Protein AF-A0A8S4GL15-F1 (afdb_monomer_lite)

Sequence (215 aa):
MAGEDDPYAVLGLSEGTDFETVSRVYKQKLYEANRDGNEELKSRIEAAHSTLMMRSLMNRSAGKVTVPKEIAKADRQVLFPWRPRLQPCERSGIAARAALALGCIAYTASIATSGSYAFIATILAFSVANYFKLSNLFPAPAASYGANPEQRKVILRNLVRSAGLSAGSAVSGMALFYTVPDALGILPAAVTRAQWMYIVTCSALLCFVVSAFYR

pLDDT: mean 85.79, std 10.34, range [35.12, 96.38]

Structure (mmCIF, N/CA/C/O backbone):
data_AF-A0A8S4GL15-F1
#
_entry.id   AF-A0A8S4GL15-F1
#
loop_
_atom_site.group_PDB
_atom_site.id
_atom_site.type_symbol
_atom_site.label_atom_id
_atom_site.label_alt_id
_atom_site.label_comp_id
_atom_site.label_asym_id
_atom_site.label_entity_id
_atom_site.label_seq_id
_atom_site.pdbx_PDB_ins_code
_atom_site.Cartn_x
_atom_site.Cartn_y
_atom_site.Cartn_z
_atom_site.occupancy
_atom_site.B_iso_or_equiv
_atom_site.auth_seq_id
_atom_site.auth_comp_id
_atom_site.auth_asym_id
_atom_site.auth_atom_id
_atom_site.pdbx_PDB_model_num
ATOM 1 N N . MET A 1 1 ? -57.661 13.011 40.225 1.00 35.12 1 MET A N 1
ATOM 2 C CA . MET A 1 1 ? -56.214 13.188 40.460 1.00 35.12 1 MET A CA 1
ATOM 3 C C . MET A 1 1 ? -55.688 11.873 41.014 1.00 35.12 1 MET A C 1
ATOM 5 O O . MET A 1 1 ? -55.732 11.674 42.218 1.00 35.12 1 MET A O 1
ATOM 9 N N . ALA A 1 2 ? -55.336 10.930 40.137 1.00 38.22 2 ALA A N 1
ATOM 10 C CA . ALA A 1 2 ? -54.660 9.699 40.537 1.00 38.22 2 ALA A CA 1
ATOM 11 C C . ALA A 1 2 ? -53.165 10.014 40.520 1.00 38.22 2 ALA A C 1
ATOM 13 O O . ALA A 1 2 ? -52.660 10.438 39.482 1.00 38.22 2 ALA A O 1
ATOM 14 N N . GLY A 1 3 ? -52.506 9.922 41.675 1.00 42.84 3 GLY A N 1
ATOM 15 C CA . GLY A 1 3 ? -51.052 10.014 41.743 1.00 42.84 3 GLY A CA 1
ATOM 16 C C . GLY A 1 3 ? -50.477 8.973 40.794 1.00 42.84 3 GLY A C 1
ATOM 17 O O . GLY A 1 3 ? -50.862 7.809 40.846 1.00 42.84 3 GLY A O 1
ATOM 18 N N . GLU A 1 4 ? -49.668 9.431 39.852 1.00 57.25 4 GLU A N 1
ATOM 19 C CA . GLU A 1 4 ? -49.019 8.590 38.858 1.00 57.25 4 GLU A CA 1
ATOM 20 C C . GLU A 1 4 ? -47.979 7.749 39.609 1.00 57.25 4 GLU A C 1
ATOM 22 O O . GLU A 1 4 ? -46.869 8.213 39.862 1.00 57.25 4 GLU A O 1
ATOM 27 N N . ASP A 1 5 ? -48.385 6.565 40.081 1.00 71.25 5 ASP A N 1
ATOM 28 C CA . ASP A 1 5 ? -47.478 5.621 40.732 1.00 71.25 5 ASP A CA 1
ATOM 29 C C . ASP A 1 5 ? -46.277 5.401 39.807 1.00 71.25 5 ASP A C 1
ATOM 31 O O . ASP A 1 5 ? -46.436 5.122 38.613 1.00 71.25 5 ASP A O 1
ATOM 35 N N . ASP A 1 6 ? -45.067 5.551 40.345 1.00 84.12 6 ASP A N 1
ATOM 36 C CA . ASP A 1 6 ? -43.854 5.373 39.559 1.00 84.12 6 ASP A CA 1
ATOM 37 C C . ASP A 1 6 ? -43.842 3.955 38.949 1.00 84.12 6 ASP A C 1
ATOM 39 O O . ASP A 1 6 ? -43.944 2.962 39.682 1.00 84.12 6 ASP A O 1
ATOM 43 N N . PRO A 1 7 ? -43.740 3.809 37.612 1.00 85.88 7 PRO A N 1
ATOM 44 C CA . PRO A 1 7 ? -43.806 2.504 36.961 1.00 85.88 7 PRO A CA 1
ATOM 45 C C . PRO A 1 7 ? -42.712 1.531 37.430 1.00 85.88 7 PRO A C 1
ATOM 47 O O . PRO A 1 7 ? -42.911 0.315 37.355 1.00 85.88 7 PRO A O 1
ATOM 50 N N . TYR A 1 8 ? -41.580 2.029 37.944 1.00 87.88 8 TYR A N 1
ATOM 51 C CA . TYR A 1 8 ? -40.568 1.181 38.579 1.00 87.88 8 TYR A CA 1
ATOM 52 C C . TYR A 1 8 ? -41.029 0.663 39.947 1.00 87.88 8 TYR A C 1
ATOM 54 O O . TYR A 1 8 ? -40.872 -0.528 40.223 1.00 87.88 8 TYR A O 1
ATOM 62 N N . ALA A 1 9 ? -41.688 1.495 40.757 1.00 87.94 9 ALA A N 1
ATOM 63 C CA . ALA A 1 9 ? -42.259 1.100 42.044 1.00 87.94 9 ALA A CA 1
ATOM 64 C C . ALA A 1 9 ? -43.350 0.020 41.906 1.00 87.94 9 ALA A C 1
ATOM 66 O O . ALA A 1 9 ? -43.344 -0.955 42.660 1.00 87.94 9 ALA A O 1
ATOM 67 N N . VAL A 1 10 ? -44.221 0.109 40.891 1.00 87.75 10 VAL A N 1
ATOM 68 C CA . VAL A 1 10 ? -45.245 -0.923 40.602 1.00 87.75 10 VAL A CA 1
ATOM 69 C C . VAL A 1 10 ? -44.597 -2.283 40.307 1.00 87.75 10 VAL A C 1
ATOM 71 O O . VAL A 1 10 ? -45.030 -3.338 40.789 1.00 87.75 10 VAL A O 1
ATOM 74 N N . LEU A 1 11 ? -43.492 -2.280 39.560 1.00 86.00 11 LEU A N 1
ATOM 75 C CA . LEU A 1 11 ? -42.725 -3.487 39.260 1.00 86.00 11 LEU A CA 1
ATOM 76 C C . LEU A 1 11 ? -41.760 -3.890 40.388 1.00 86.00 11 LEU A C 1
ATOM 78 O O . LEU A 1 11 ? -41.272 -5.015 40.374 1.00 86.00 11 LEU A O 1
ATOM 82 N N . GLY A 1 12 ? -41.561 -3.059 41.415 1.00 86.19 12 GLY A N 1
ATOM 83 C CA . GLY A 1 12 ? -40.608 -3.311 42.503 1.00 86.19 12 GLY A CA 1
ATOM 84 C C . GLY A 1 12 ? -39.149 -3.266 42.041 1.00 86.19 12 GLY A C 1
ATOM 85 O O . GLY A 1 12 ? -38.317 -4.017 42.543 1.00 86.19 12 GLY A O 1
ATOM 86 N N . LEU A 1 13 ? -38.857 -2.438 41.039 1.00 88.75 13 LEU A N 1
ATOM 87 C CA . LEU A 1 13 ? -37.538 -2.266 40.439 1.00 88.75 13 LEU A CA 1
ATOM 88 C C . LEU A 1 13 ? -36.949 -0.913 40.844 1.00 88.75 13 LEU A C 1
ATOM 90 O O . LEU A 1 13 ? -37.680 0.023 41.147 1.00 88.75 13 LEU A O 1
ATOM 94 N N . SER A 1 14 ? -35.623 -0.796 40.816 1.00 87.00 14 SER A N 1
ATOM 95 C CA . SER A 1 14 ? -34.953 0.500 40.942 1.00 87.00 14 SER A CA 1
ATOM 96 C C . SER A 1 14 ? -34.993 1.277 39.622 1.00 87.00 14 SER A C 1
ATOM 98 O O . SER A 1 14 ? -35.010 0.686 38.535 1.00 87.00 14 SER A O 1
ATOM 100 N N . GLU A 1 15 ? -34.945 2.604 39.692 1.00 80.81 15 GLU A N 1
ATOM 101 C CA . GLU A 1 15 ? -34.770 3.440 38.504 1.00 80.81 15 GLU A CA 1
ATOM 102 C C . GLU A 1 15 ? -33.440 3.102 37.799 1.00 80.81 15 GLU A C 1
ATOM 104 O O . GLU A 1 15 ? -32.391 3.000 38.433 1.00 80.81 15 GLU A O 1
ATOM 109 N N . GLY A 1 16 ? -33.475 2.897 36.477 1.00 76.50 16 GLY A N 1
ATOM 110 C CA . GLY A 1 16 ? -32.279 2.598 35.673 1.00 76.50 16 GLY A CA 1
ATOM 111 C C . GLY A 1 16 ? -31.899 1.116 35.561 1.00 76.50 16 GLY A C 1
ATOM 112 O O . GLY A 1 16 ? -30.839 0.805 35.019 1.00 76.50 16 GLY A O 1
ATOM 113 N N . THR A 1 17 ? -32.748 0.198 36.035 1.00 82.94 17 THR A N 1
ATOM 114 C CA . THR A 1 17 ? -32.516 -1.248 35.870 1.00 82.94 17 THR A CA 1
ATOM 115 C C . THR A 1 17 ? -32.584 -1.667 34.393 1.00 82.94 17 THR A C 1
ATOM 117 O O . THR A 1 17 ? -33.369 -1.123 33.615 1.00 82.94 17 THR A O 1
ATOM 120 N N . ASP A 1 18 ? -31.762 -2.644 34.001 1.00 83.69 18 ASP A N 1
ATOM 121 C CA . ASP A 1 18 ? -31.625 -3.067 32.607 1.00 83.69 18 ASP A CA 1
ATOM 122 C C . ASP A 1 18 ? -32.907 -3.703 32.040 1.00 83.69 18 ASP A C 1
ATOM 124 O O . ASP A 1 18 ? -33.681 -4.357 32.747 1.00 83.69 18 ASP A O 1
ATOM 128 N N . PHE A 1 19 ? -33.117 -3.557 30.733 1.00 84.44 19 PHE A N 1
ATOM 129 C CA . PHE A 1 19 ? -34.331 -3.980 30.027 1.00 84.44 19 PHE A CA 1
ATOM 130 C C . PHE A 1 19 ? -34.675 -5.463 30.241 1.00 84.44 19 PHE A C 1
ATOM 132 O O . PHE A 1 19 ? -35.847 -5.836 30.371 1.00 84.44 19 PHE A O 1
ATOM 139 N N . GLU A 1 20 ? -33.655 -6.318 30.287 1.00 86.25 20 GLU A N 1
ATOM 140 C CA . GLU A 1 20 ? -33.821 -7.760 30.468 1.00 86.25 20 GLU A CA 1
ATOM 141 C C . GLU A 1 20 ? -34.400 -8.091 31.851 1.00 86.25 20 GLU A C 1
ATOM 143 O O . GLU A 1 20 ? -35.298 -8.927 31.984 1.00 86.25 20 GLU A O 1
ATOM 148 N N . THR A 1 21 ? -33.969 -7.361 32.880 1.00 89.06 21 THR A N 1
ATOM 149 C CA . THR A 1 21 ? -34.482 -7.524 34.245 1.00 89.06 21 THR A CA 1
ATOM 150 C C . THR A 1 21 ? -35.919 -7.021 34.382 1.00 89.06 21 THR A C 1
ATOM 152 O O . THR A 1 21 ? -36.732 -7.703 35.007 1.00 89.06 21 THR A O 1
ATOM 155 N N . VAL A 1 22 ? -36.262 -5.904 33.724 1.00 90.19 22 VAL A N 1
ATOM 156 C CA . VAL A 1 22 ? -37.632 -5.367 33.662 1.00 90.19 22 VAL A CA 1
ATOM 157 C C . VAL A 1 22 ? -38.572 -6.394 33.028 1.00 90.19 22 VAL A C 1
ATOM 159 O O . VAL A 1 22 ? -39.621 -6.708 33.589 1.00 90.19 22 VAL A O 1
ATOM 162 N N . SER A 1 23 ? -38.162 -6.988 31.903 1.00 89.25 23 SER A N 1
ATOM 163 C CA . SER A 1 23 ? -38.945 -8.004 31.187 1.00 89.25 23 SER A CA 1
ATOM 164 C C . SER A 1 23 ? -39.130 -9.289 32.001 1.00 89.25 23 SER A C 1
ATOM 166 O O . SER A 1 23 ? -40.187 -9.920 31.942 1.00 89.25 23 SER A O 1
ATOM 168 N N . ARG A 1 24 ? -38.112 -9.690 32.772 1.00 92.75 24 ARG A N 1
ATOM 169 C CA . ARG A 1 24 ? -38.172 -10.866 33.650 1.00 92.75 24 ARG A CA 1
ATOM 170 C C . ARG A 1 24 ? -39.144 -10.656 34.810 1.00 92.75 24 ARG A C 1
ATOM 172 O O . ARG A 1 24 ? -40.000 -11.507 35.039 1.00 92.75 24 ARG A O 1
ATOM 179 N N . VAL A 1 25 ? -39.032 -9.526 35.509 1.00 92.88 25 VAL A N 1
ATOM 180 C CA . VAL A 1 25 ? -39.884 -9.204 36.666 1.00 92.88 25 VAL A CA 1
ATOM 181 C C . VAL A 1 25 ? -41.332 -8.973 36.242 1.00 92.88 25 VAL A C 1
ATOM 183 O O . VAL A 1 25 ? -42.240 -9.459 36.909 1.00 92.88 25 VAL A O 1
ATOM 186 N N . TYR A 1 26 ? -41.556 -8.337 35.090 1.00 92.25 26 TYR A N 1
ATOM 187 C CA . TYR A 1 26 ? -42.885 -8.229 34.489 1.00 92.25 26 TYR A CA 1
ATOM 188 C C . TYR A 1 26 ? -43.543 -9.603 34.297 1.00 92.25 26 TYR A C 1
ATOM 190 O O . TYR A 1 26 ? -44.647 -9.823 34.788 1.00 92.25 26 TYR A O 1
ATOM 198 N N . LYS A 1 27 ? -42.857 -10.555 33.644 1.00 92.56 27 LYS A N 1
ATOM 199 C CA . LYS A 1 27 ? -43.397 -11.907 33.407 1.00 92.56 27 LYS A CA 1
ATOM 200 C C . LYS A 1 27 ? -43.718 -12.640 34.709 1.00 92.56 27 LYS A C 1
ATOM 202 O O . LYS A 1 27 ? -44.734 -13.323 34.782 1.00 92.56 27 LYS A O 1
ATOM 207 N N . GLN A 1 28 ? -42.867 -12.484 35.722 1.00 92.31 28 GLN A N 1
ATOM 208 C CA . GLN A 1 28 ? -43.077 -13.091 37.032 1.00 92.31 28 GLN A CA 1
ATOM 209 C C . GLN A 1 28 ? -44.311 -12.508 37.736 1.00 92.31 28 GLN A C 1
ATOM 211 O O . GLN A 1 28 ? -45.198 -13.260 38.130 1.00 92.31 28 GLN A O 1
ATOM 216 N N . LYS A 1 29 ? -44.423 -11.176 37.819 1.00 90.06 29 LYS A N 1
ATOM 217 C CA . LYS A 1 29 ? -45.569 -10.519 38.464 1.00 90.06 29 LYS A CA 1
ATOM 218 C C . LYS A 1 29 ? -46.880 -10.735 37.713 1.00 90.06 29 LYS A C 1
ATOM 220 O O . LYS A 1 29 ? -47.923 -10.882 38.337 1.00 90.06 29 LYS A O 1
ATOM 225 N N . LEU A 1 30 ? -46.838 -10.791 36.383 1.00 91.38 30 LEU A N 1
ATOM 226 C CA . LEU A 1 30 ? -48.009 -11.110 35.565 1.00 91.38 30 LEU A CA 1
ATOM 227 C C . LEU A 1 30 ? -48.501 -12.542 35.836 1.00 91.38 30 LEU A C 1
ATOM 229 O O . LEU A 1 30 ? -49.703 -12.790 35.877 1.00 91.38 30 LEU A O 1
ATOM 233 N N . TYR A 1 31 ? -47.583 -13.493 36.028 1.00 90.81 31 TYR A N 1
ATOM 234 C CA . TYR A 1 31 ? -47.929 -14.871 36.376 1.00 90.81 31 TYR A CA 1
ATOM 235 C C . TYR A 1 31 ? -48.571 -14.967 37.768 1.00 90.81 31 TYR A C 1
ATOM 237 O O . TYR A 1 31 ? -49.599 -15.623 37.923 1.00 90.81 31 TYR A O 1
ATOM 245 N N . GLU A 1 32 ? -48.009 -14.271 38.757 1.00 89.12 32 GLU A N 1
ATOM 246 C CA . GLU A 1 32 ? -48.553 -14.191 40.119 1.00 89.12 32 GLU A CA 1
ATOM 247 C C . GLU A 1 32 ? -49.951 -13.542 40.127 1.00 89.12 32 GLU A C 1
ATOM 249 O O . GLU A 1 32 ? -50.894 -14.112 40.670 1.00 89.12 32 GLU A O 1
ATOM 254 N N . ALA A 1 33 ? -50.133 -12.430 39.406 1.00 87.56 33 ALA A N 1
ATOM 255 C CA . ALA A 1 33 ? -51.421 -11.743 39.284 1.00 87.56 33 ALA A CA 1
ATOM 256 C C . ALA A 1 33 ? -52.520 -12.614 38.647 1.00 87.56 33 ALA A C 1
ATOM 258 O O . ALA A 1 33 ? -53.666 -12.598 39.096 1.00 87.56 33 ALA A O 1
ATOM 259 N N . ASN A 1 34 ? -52.169 -13.393 37.615 1.00 86.56 34 ASN A N 1
ATOM 260 C CA . ASN A 1 34 ? -53.098 -14.326 36.970 1.00 86.56 34 ASN A CA 1
ATOM 261 C C . ASN A 1 34 ? -53.448 -15.514 37.876 1.00 86.56 34 ASN A C 1
ATOM 263 O O . ASN A 1 34 ? -54.573 -16.005 37.827 1.00 86.56 34 ASN A O 1
ATOM 267 N N . ARG A 1 35 ? -52.501 -15.980 38.699 1.00 87.25 35 ARG A N 1
ATOM 268 C CA . ARG A 1 35 ? -52.732 -17.068 39.658 1.00 87.25 35 ARG A CA 1
ATOM 269 C C . ARG A 1 35 ? -53.699 -16.651 40.767 1.00 87.25 35 ARG A C 1
ATOM 271 O O . ARG A 1 35 ? -54.532 -17.459 41.168 1.00 87.25 35 ARG A O 1
ATOM 278 N N . ASP A 1 36 ? -53.595 -15.409 41.224 1.00 83.69 36 ASP A N 1
ATOM 279 C CA . ASP A 1 36 ? -54.423 -14.872 42.307 1.00 83.69 36 ASP A CA 1
ATOM 280 C C . ASP A 1 36 ? -55.773 -14.311 41.811 1.00 83.69 36 ASP A C 1
ATOM 282 O O . ASP A 1 36 ? -56.617 -13.923 42.617 1.00 83.69 36 ASP A O 1
ATOM 286 N N . GLY A 1 37 ? -56.002 -14.280 40.489 1.00 83.06 37 GLY A N 1
ATOM 287 C CA . GLY A 1 37 ? -57.264 -13.851 39.872 1.00 83.06 37 GLY A CA 1
ATOM 288 C C . GLY A 1 37 ? -57.563 -12.354 40.009 1.00 83.06 37 GLY A C 1
ATOM 289 O O . GLY A 1 37 ? -58.719 -11.945 39.907 1.00 83.06 37 GLY A O 1
ATOM 290 N N . ASN A 1 38 ? -56.543 -11.530 40.267 1.00 85.81 38 ASN A N 1
ATOM 291 C CA . ASN A 1 38 ? -56.709 -10.105 40.536 1.00 85.81 38 ASN A CA 1
ATOM 292 C C . ASN A 1 38 ? -56.513 -9.262 39.262 1.00 85.81 38 ASN A C 1
ATOM 294 O O . ASN A 1 38 ? -55.399 -8.852 38.922 1.00 85.81 38 ASN A O 1
ATOM 298 N N . GLU A 1 39 ? -57.617 -8.990 38.562 1.00 86.00 39 GLU A N 1
ATOM 299 C CA . GLU A 1 39 ? -57.603 -8.294 37.267 1.00 86.00 39 GLU A CA 1
ATOM 300 C C . GLU A 1 39 ? -57.164 -6.819 37.380 1.00 86.00 39 GLU A C 1
ATOM 302 O O . GLU A 1 39 ? -56.537 -6.278 36.467 1.00 86.00 39 GLU A O 1
ATOM 307 N N . GLU A 1 40 ? -57.412 -6.169 38.523 1.00 86.88 40 GLU A N 1
ATOM 308 C CA . GLU A 1 40 ? -56.973 -4.787 38.765 1.00 86.88 40 GLU A CA 1
ATOM 309 C C . GLU A 1 40 ? -55.454 -4.679 38.931 1.00 86.88 40 GLU A C 1
ATOM 311 O O . GLU A 1 40 ? -54.837 -3.707 38.492 1.00 86.88 40 GLU A O 1
ATOM 316 N N . LEU A 1 41 ? -54.829 -5.676 39.563 1.00 84.69 41 LEU A N 1
ATOM 317 C CA . LEU A 1 41 ? -53.378 -5.705 39.742 1.00 84.69 41 LEU A CA 1
ATOM 318 C C . LEU A 1 41 ? -52.673 -5.967 38.406 1.00 84.69 41 LEU A C 1
ATOM 320 O O . LEU A 1 41 ? -51.656 -5.346 38.095 1.00 84.69 41 LEU A O 1
ATOM 324 N N . LYS A 1 42 ? -53.254 -6.845 37.587 1.00 87.62 42 LYS A N 1
ATOM 325 C CA . LYS A 1 42 ? -52.776 -7.154 36.241 1.00 87.62 42 LYS A CA 1
ATOM 326 C C . LYS A 1 42 ? -52.794 -5.926 35.328 1.00 87.62 42 LYS A C 1
ATOM 328 O O . LYS A 1 42 ? -51.768 -5.631 34.714 1.00 87.62 42 LYS A O 1
ATOM 333 N N . SER A 1 43 ? -53.892 -5.161 35.301 1.00 89.25 43 SER A N 1
ATOM 334 C CA . SER A 1 43 ? -53.974 -3.955 34.460 1.00 89.25 43 SER A CA 1
ATOM 335 C C . SER A 1 43 ? -52.922 -2.907 34.842 1.00 89.25 43 SER A C 1
ATOM 337 O O . SER A 1 43 ? -52.307 -2.293 33.969 1.00 89.25 43 SER A O 1
ATOM 339 N N . ARG A 1 44 ? -52.631 -2.757 36.142 1.00 89.75 44 ARG A N 1
ATOM 340 C CA . ARG A 1 44 ? -51.579 -1.856 36.640 1.00 89.75 44 ARG A CA 1
ATOM 341 C C . ARG A 1 44 ? -50.178 -2.298 36.216 1.00 89.75 44 ARG A C 1
ATOM 343 O O . ARG A 1 44 ? -49.373 -1.457 35.820 1.00 89.75 44 ARG A O 1
ATOM 350 N N . ILE A 1 45 ? -49.886 -3.599 36.267 1.00 90.94 45 ILE A N 1
ATOM 351 C CA . ILE A 1 45 ? -48.596 -4.164 35.838 1.00 90.94 45 ILE A CA 1
ATOM 352 C C . ILE A 1 45 ? -48.391 -3.970 34.327 1.00 90.94 45 ILE A C 1
ATOM 354 O O . ILE A 1 45 ? -47.312 -3.554 33.898 1.00 90.94 45 ILE A O 1
ATOM 358 N N . GLU A 1 46 ? -49.422 -4.231 33.522 1.00 91.75 46 GLU A N 1
ATOM 359 C CA . GLU A 1 46 ? -49.391 -4.044 32.066 1.00 91.75 46 GLU A CA 1
ATOM 360 C C . GLU A 1 46 ? -49.230 -2.568 31.679 1.00 91.75 46 GLU A C 1
ATOM 362 O O . GLU A 1 46 ? -48.425 -2.241 30.798 1.00 91.75 46 GLU A O 1
ATOM 367 N N . ALA A 1 47 ? -49.934 -1.667 32.373 1.00 92.12 47 ALA A N 1
ATOM 368 C CA . ALA A 1 47 ? -49.798 -0.227 32.191 1.00 92.12 47 ALA A CA 1
ATOM 369 C C . ALA A 1 47 ? -48.373 0.239 32.525 1.00 92.12 47 ALA A C 1
ATOM 371 O O . ALA A 1 47 ? -47.730 0.864 31.685 1.00 92.12 47 ALA A O 1
ATOM 372 N N . ALA A 1 48 ? -47.832 -0.135 33.691 1.00 90.25 48 ALA A N 1
ATOM 373 C CA . ALA A 1 48 ? -46.477 0.235 34.107 1.00 90.25 48 ALA A CA 1
ATOM 374 C C . ALA A 1 48 ? -45.405 -0.254 33.117 1.00 90.25 48 ALA A C 1
ATOM 376 O O . ALA A 1 48 ? -44.523 0.511 32.714 1.00 90.25 48 ALA A O 1
ATOM 377 N N . HIS A 1 49 ? -45.509 -1.507 32.667 1.00 91.50 49 HIS A N 1
ATOM 378 C CA . HIS A 1 49 ? -44.610 -2.071 31.664 1.00 91.50 49 HIS A CA 1
ATOM 379 C C . HIS A 1 49 ? -44.695 -1.317 30.327 1.00 91.50 49 HIS A C 1
ATOM 381 O O . HIS A 1 49 ? -43.666 -0.960 29.750 1.00 91.50 49 HIS A O 1
ATOM 387 N N . SER A 1 50 ? -45.907 -1.009 29.857 1.00 92.31 50 SER A N 1
ATOM 388 C CA . SER A 1 50 ? -46.124 -0.257 28.614 1.00 92.31 50 SER A CA 1
ATOM 389 C C . SER A 1 50 ? -45.502 1.141 28.675 1.00 92.31 50 SER A C 1
ATOM 391 O O . SER A 1 50 ? -44.840 1.567 27.726 1.00 92.31 50 SER A O 1
ATOM 393 N N . THR A 1 51 ? -45.617 1.832 29.812 1.00 91.94 51 THR A N 1
ATOM 394 C CA . THR A 1 51 ? -45.013 3.156 30.022 1.00 91.94 51 THR A CA 1
ATOM 395 C C . THR A 1 51 ? -43.483 3.098 29.986 1.00 91.94 51 THR A C 1
ATOM 397 O O . THR A 1 51 ? -42.850 3.944 29.350 1.00 91.94 51 THR A O 1
ATOM 400 N N . LEU A 1 52 ? -42.864 2.082 30.603 1.00 90.12 52 LEU A N 1
ATOM 401 C CA . LEU A 1 52 ? -41.408 1.881 30.545 1.00 90.12 52 LEU A CA 1
ATOM 402 C C . LEU A 1 52 ? -40.922 1.570 29.126 1.00 90.12 52 LEU A C 1
ATOM 404 O O . LEU A 1 52 ? -39.908 2.120 28.686 1.00 90.12 52 LEU A O 1
ATOM 408 N N . MET A 1 53 ? -41.664 0.743 28.388 1.00 89.62 53 MET A N 1
ATOM 409 C CA . MET A 1 53 ? -41.360 0.422 26.992 1.00 89.62 53 MET A CA 1
ATOM 410 C C . MET A 1 53 ? -41.422 1.667 26.108 1.00 89.62 53 MET A C 1
ATOM 412 O O . MET A 1 53 ? -40.486 1.940 25.355 1.00 89.62 53 MET A O 1
ATOM 416 N N . MET A 1 54 ? -42.472 2.476 26.256 1.00 90.12 54 MET A N 1
ATOM 417 C CA . MET A 1 54 ? -42.622 3.730 25.518 1.00 90.12 54 MET A CA 1
ATOM 418 C C . MET A 1 54 ? -41.523 4.739 25.861 1.00 90.12 54 MET A C 1
ATOM 420 O O . MET A 1 54 ? -40.941 5.331 24.953 1.00 90.12 54 MET A O 1
ATOM 424 N N . ARG A 1 55 ? -41.156 4.885 27.143 1.00 88.12 55 ARG A N 1
ATOM 425 C CA . ARG A 1 55 ? -40.021 5.728 27.562 1.00 88.12 55 ARG A CA 1
ATOM 426 C C . ARG A 1 55 ? -38.704 5.250 26.944 1.00 88.12 55 ARG A C 1
ATOM 428 O O . ARG A 1 55 ? -37.924 6.068 26.459 1.00 88.12 55 ARG A O 1
ATOM 435 N N . SER A 1 56 ? -38.461 3.939 26.906 1.00 85.50 56 SER A N 1
ATOM 436 C CA . SER A 1 56 ? -37.274 3.359 26.263 1.00 85.50 56 SER A CA 1
ATOM 437 C C . SER A 1 56 ? -37.234 3.653 24.760 1.00 85.50 56 SER A C 1
ATOM 439 O O . SER A 1 56 ? -36.208 4.098 24.244 1.00 85.50 56 SER A O 1
ATOM 441 N N . LEU A 1 57 ? -38.359 3.481 24.060 1.00 85.81 57 LEU A N 1
ATOM 442 C CA . LEU A 1 57 ? -38.481 3.782 22.632 1.00 85.81 57 LEU A CA 1
ATOM 443 C C . LEU A 1 57 ? -38.266 5.270 22.335 1.00 85.81 57 LEU A C 1
ATOM 445 O O . LEU A 1 57 ? -37.485 5.593 21.442 1.00 85.81 57 LEU A O 1
ATOM 449 N N . MET A 1 58 ? -38.874 6.166 23.117 1.00 87.31 58 MET A N 1
ATOM 450 C CA . MET A 1 58 ? -38.677 7.615 22.985 1.00 87.31 58 MET A CA 1
ATOM 451 C C . MET A 1 58 ? -37.222 8.025 23.246 1.00 87.31 58 MET A C 1
ATOM 453 O O . MET A 1 58 ? -36.672 8.872 22.545 1.00 87.31 58 MET A O 1
ATOM 457 N N . ASN A 1 59 ? -36.559 7.398 24.221 1.00 85.56 59 ASN A N 1
ATOM 458 C CA . ASN A 1 59 ? -35.142 7.641 24.488 1.00 85.56 59 ASN A CA 1
ATOM 459 C C . ASN A 1 59 ? -34.242 7.134 23.348 1.00 85.56 59 ASN A C 1
ATOM 461 O O . ASN A 1 59 ? -33.252 7.793 23.019 1.00 85.56 59 ASN A O 1
ATOM 465 N N . ARG A 1 60 ? -34.593 6.007 22.710 1.00 80.44 60 ARG A N 1
ATOM 466 C CA . ARG A 1 60 ? -33.905 5.495 21.510 1.00 80.44 60 ARG A CA 1
ATOM 467 C C . ARG A 1 60 ? -34.098 6.426 20.314 1.00 80.44 60 ARG A C 1
ATOM 469 O O . ARG A 1 60 ? -33.113 6.772 19.670 1.00 80.44 60 ARG A O 1
ATOM 476 N N . SER A 1 61 ? -35.325 6.878 20.047 1.00 84.06 61 SER A N 1
ATOM 477 C CA . SER A 1 61 ? -35.611 7.791 18.931 1.00 84.06 61 SER A CA 1
ATOM 478 C C . SER A 1 61 ? -34.987 9.174 19.127 1.00 84.06 61 SER A C 1
ATOM 480 O O . SER A 1 61 ? -34.565 9.796 18.159 1.00 84.06 61 SER A O 1
ATOM 482 N N . ALA A 1 62 ? -34.874 9.644 20.372 1.00 85.50 62 ALA A N 1
ATOM 483 C CA . ALA A 1 62 ? -34.210 10.902 20.714 1.00 85.50 62 ALA A CA 1
ATOM 484 C C . ALA A 1 62 ? -32.669 10.810 20.737 1.00 85.50 62 ALA A C 1
ATOM 486 O O . ALA A 1 62 ? -32.011 11.792 21.075 1.00 85.50 62 ALA A O 1
ATOM 487 N N . GLY A 1 63 ? -32.078 9.645 20.437 1.00 77.00 63 GLY A N 1
ATOM 488 C CA . GLY A 1 63 ? -30.623 9.454 20.431 1.00 77.00 63 GLY A CA 1
ATOM 489 C C . GLY A 1 63 ? -29.965 9.513 21.816 1.00 77.00 63 GLY A C 1
ATOM 490 O O . GLY A 1 63 ? -28.752 9.679 21.906 1.00 77.00 63 GLY A O 1
ATOM 491 N N . LYS A 1 64 ? -30.739 9.373 22.901 1.00 78.38 64 LYS A N 1
ATOM 492 C CA . LYS A 1 64 ? -30.249 9.438 24.293 1.00 78.38 64 LYS A CA 1
ATOM 493 C C . LYS A 1 64 ? -29.635 8.125 24.790 1.00 78.38 64 LYS A C 1
ATOM 495 O O . LYS A 1 64 ? -29.160 8.062 25.919 1.00 78.38 64 LYS A O 1
ATOM 500 N N . VAL A 1 65 ? -29.661 7.071 23.976 1.00 78.31 65 VAL A N 1
ATOM 501 C CA . VAL A 1 65 ? -29.086 5.767 24.324 1.00 78.31 65 VAL A CA 1
ATOM 502 C C . VAL A 1 65 ? -27.628 5.715 23.888 1.00 78.31 65 VAL A C 1
ATOM 504 O O . VAL A 1 65 ? -27.313 5.781 22.700 1.00 78.31 65 VAL A O 1
ATOM 507 N N . THR A 1 66 ? -26.732 5.564 24.858 1.00 75.75 66 THR A N 1
ATOM 508 C CA . THR A 1 66 ? -25.294 5.412 24.630 1.00 75.75 66 THR A CA 1
ATOM 509 C C . THR A 1 66 ? -25.011 4.026 24.050 1.00 75.75 66 THR A C 1
ATOM 511 O O . THR A 1 66 ? -24.822 3.055 24.776 1.00 75.75 66 THR A O 1
ATOM 514 N N . VAL A 1 67 ? -25.015 3.909 22.721 1.00 74.69 67 VAL A N 1
ATOM 515 C CA . VAL A 1 67 ? -24.688 2.649 22.041 1.00 74.69 67 VAL A CA 1
ATOM 516 C C . VAL A 1 67 ? -23.168 2.425 22.095 1.00 74.69 67 VAL A C 1
ATOM 518 O O . VAL A 1 67 ? -22.407 3.341 21.760 1.00 74.69 67 VAL A O 1
ATOM 521 N N . PRO A 1 68 ? -22.691 1.223 22.474 1.00 78.00 68 PRO A N 1
ATOM 522 C CA . PRO A 1 68 ? -21.279 0.872 22.377 1.00 78.00 68 PRO A CA 1
ATOM 523 C C . PRO A 1 68 ? -20.752 1.152 20.969 1.00 78.00 68 PRO A C 1
ATOM 525 O O . PRO A 1 68 ? -21.393 0.811 19.972 1.00 78.00 68 PRO A O 1
ATOM 528 N N . LYS A 1 69 ? -19.565 1.758 20.865 1.00 76.12 69 LYS A N 1
ATOM 529 C CA . LYS A 1 69 ? -18.985 2.179 19.574 1.00 76.12 69 LYS A CA 1
ATOM 530 C C . LYS A 1 69 ? -18.856 1.027 18.569 1.00 76.12 69 LYS A C 1
ATOM 532 O O . LYS A 1 69 ? -18.915 1.275 17.369 1.00 76.12 69 LYS A O 1
ATOM 537 N N . GLU A 1 70 ? -18.683 -0.197 19.059 1.00 75.06 70 GLU A N 1
ATOM 538 C CA . GLU A 1 70 ? -18.569 -1.427 18.267 1.00 75.06 70 GLU A CA 1
ATOM 539 C C . GLU A 1 70 ? -19.884 -1.818 17.586 1.00 75.06 70 GLU A C 1
ATOM 541 O O . GLU A 1 70 ? -19.864 -2.260 16.440 1.00 75.06 70 GLU A O 1
ATOM 546 N N . ILE A 1 71 ? -21.013 -1.589 18.264 1.00 74.56 71 ILE A N 1
ATOM 547 C CA . ILE A 1 71 ? -22.365 -1.842 17.750 1.00 74.56 71 ILE A CA 1
ATOM 548 C C . ILE A 1 71 ? -22.786 -0.686 16.838 1.00 74.56 71 ILE A C 1
ATOM 550 O O . ILE A 1 71 ? -23.240 -0.902 15.720 1.00 74.56 71 ILE A O 1
ATOM 554 N N . ALA A 1 72 ? -22.538 0.556 17.265 1.00 78.88 72 ALA A N 1
ATOM 555 C CA . ALA A 1 72 ? -22.847 1.753 16.480 1.00 78.88 72 ALA A CA 1
ATOM 556 C C . ALA A 1 72 ? -22.079 1.820 15.145 1.00 78.88 72 ALA A C 1
ATOM 558 O O . ALA A 1 72 ? -22.482 2.528 14.225 1.00 78.88 72 ALA A O 1
ATOM 559 N N . LYS A 1 73 ? -20.941 1.123 15.049 1.00 78.62 73 LYS A N 1
ATOM 560 C CA . LYS A 1 73 ? -20.106 1.039 13.845 1.00 78.62 73 LYS A CA 1
ATOM 561 C C . LYS A 1 73 ? -19.907 -0.404 13.384 1.00 78.62 73 LYS A C 1
ATOM 563 O O . LYS A 1 73 ? -18.866 -0.695 12.795 1.00 78.62 73 LYS A O 1
ATOM 568 N N . ALA A 1 74 ? -20.879 -1.284 13.627 1.00 76.25 74 ALA A N 1
ATOM 569 C CA . ALA A 1 74 ? -20.814 -2.683 13.202 1.00 76.25 74 ALA A CA 1
ATOM 570 C C . ALA A 1 74 ? -20.545 -2.809 11.689 1.00 76.25 74 ALA A C 1
ATOM 572 O O . ALA A 1 74 ? -19.659 -3.554 11.277 1.00 76.25 74 ALA A O 1
ATOM 573 N N . ASP A 1 75 ? -21.168 -1.952 10.876 1.00 78.19 75 ASP A N 1
ATOM 574 C CA . ASP A 1 75 ? -20.960 -1.902 9.418 1.00 78.19 75 ASP A CA 1
ATOM 575 C C . ASP A 1 75 ? -19.533 -1.506 9.001 1.00 78.19 75 ASP A C 1
ATOM 577 O O . ASP A 1 75 ? -19.125 -1.691 7.855 1.00 78.19 75 ASP A O 1
ATOM 581 N N . ARG A 1 76 ? -18.754 -0.920 9.918 1.00 72.44 76 ARG A N 1
ATOM 582 C CA . ARG A 1 76 ? -17.369 -0.485 9.680 1.00 72.44 76 ARG A CA 1
ATOM 583 C C . ARG A 1 76 ? -16.345 -1.402 10.341 1.00 72.44 76 ARG A C 1
ATOM 585 O O . ARG A 1 76 ? -15.177 -1.015 10.449 1.00 72.44 76 ARG A O 1
ATOM 592 N N . GLN A 1 77 ? -16.749 -2.585 10.798 1.00 71.62 77 GLN A N 1
ATOM 593 C CA . GLN A 1 77 ? -15.812 -3.545 11.362 1.00 71.62 77 GLN A CA 1
ATOM 594 C C . GLN A 1 77 ? -14.814 -4.019 10.301 1.00 71.62 77 GLN A C 1
ATOM 596 O O . GLN A 1 77 ? -15.138 -4.289 9.143 1.00 71.62 77 GLN A O 1
ATOM 601 N N . VAL A 1 78 ? -13.545 -4.074 10.698 1.00 72.00 78 VAL A N 1
ATOM 602 C CA . VAL A 1 78 ? -12.457 -4.496 9.819 1.00 72.00 78 VAL A CA 1
ATOM 603 C C . VAL A 1 78 ? -12.443 -6.023 9.793 1.00 72.00 78 VAL A C 1
ATOM 605 O O . VAL A 1 78 ? -11.886 -6.641 10.691 1.00 72.00 78 VAL A O 1
ATOM 608 N N . LEU A 1 79 ? -13.038 -6.620 8.756 1.00 75.56 79 LEU A N 1
ATOM 609 C CA . LEU A 1 79 ? -13.098 -8.082 8.584 1.00 75.56 79 LEU A CA 1
ATOM 610 C C . LEU A 1 79 ? -11.708 -8.735 8.478 1.00 75.56 79 LEU A C 1
ATOM 612 O O . LEU A 1 79 ? -11.512 -9.849 8.949 1.00 75.56 79 LEU A O 1
ATOM 616 N N . PHE A 1 80 ? -10.735 -8.035 7.881 1.00 81.12 80 PHE A N 1
ATOM 617 C CA . PHE A 1 80 ? -9.372 -8.540 7.700 1.00 81.12 80 PHE A CA 1
ATOM 618 C C . PHE A 1 80 ? -8.335 -7.521 8.180 1.00 81.12 80 PHE A C 1
ATOM 620 O O . PHE A 1 80 ? -8.252 -6.424 7.610 1.00 81.12 80 PHE A O 1
ATOM 627 N N . PRO A 1 81 ? -7.499 -7.861 9.178 1.00 78.56 81 PRO A N 1
ATOM 628 C CA . PRO A 1 81 ? -6.539 -6.915 9.739 1.00 78.56 81 PRO A CA 1
ATOM 629 C C . PRO A 1 81 ? -5.431 -6.516 8.748 1.00 78.56 81 PRO A C 1
ATOM 631 O O . PRO A 1 81 ? -4.892 -5.414 8.862 1.00 78.56 81 PRO A O 1
ATOM 634 N N . TRP A 1 82 ? -5.135 -7.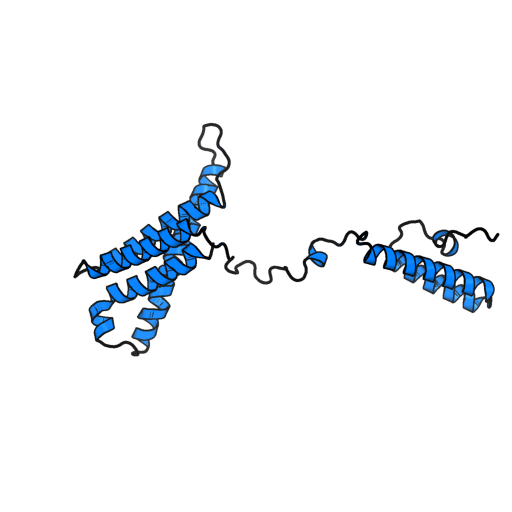358 7.748 1.00 76.81 82 TRP A N 1
ATOM 635 C CA . TRP A 1 82 ? -4.092 -7.148 6.729 1.00 76.81 82 TRP A CA 1
ATOM 636 C C . TRP A 1 82 ? -4.581 -6.510 5.416 1.00 76.81 82 TRP A C 1
ATOM 638 O O . TRP A 1 82 ? -3.822 -6.428 4.452 1.00 76.81 82 TRP A O 1
ATOM 648 N N . ARG A 1 83 ? -5.838 -6.060 5.329 1.00 80.94 83 ARG A N 1
ATOM 649 C CA . ARG A 1 83 ? -6.354 -5.425 4.105 1.00 80.94 83 ARG A CA 1
ATOM 650 C C . ARG A 1 83 ? -5.568 -4.137 3.769 1.00 80.94 83 ARG A C 1
ATOM 652 O O . ARG A 1 83 ? -5.364 -3.319 4.673 1.00 80.94 83 ARG A O 1
ATOM 659 N N . PRO A 1 84 ? -5.235 -3.881 2.485 1.00 81.81 84 PRO A N 1
ATOM 660 C CA . PRO A 1 84 ? -4.688 -2.598 2.050 1.00 81.81 84 PRO A CA 1
ATOM 661 C C . PRO A 1 84 ? -5.607 -1.441 2.452 1.00 81.81 84 PRO A C 1
ATOM 663 O O . PRO A 1 84 ? -6.811 -1.458 2.175 1.00 81.81 84 PRO A O 1
ATOM 666 N N . ARG A 1 85 ? -5.051 -0.424 3.114 1.00 85.38 85 ARG A N 1
ATOM 667 C CA . ARG A 1 85 ? -5.824 0.741 3.560 1.00 85.38 85 ARG A CA 1
ATOM 668 C C . ARG A 1 85 ? -5.680 1.864 2.542 1.00 85.38 85 ARG A C 1
ATOM 670 O O . ARG A 1 85 ? -4.566 2.298 2.262 1.00 85.38 85 ARG A O 1
ATOM 677 N N . LEU A 1 86 ? -6.811 2.341 2.025 1.00 86.75 86 LEU A N 1
ATOM 678 C CA . LEU A 1 86 ? -6.844 3.500 1.139 1.00 86.75 86 LEU A CA 1
ATOM 679 C C . LEU A 1 86 ? -6.402 4.744 1.916 1.00 86.75 86 LEU A C 1
ATOM 681 O O . LEU A 1 86 ? -7.001 5.104 2.927 1.00 86.75 86 LEU A O 1
ATOM 685 N N . GLN A 1 87 ? -5.336 5.370 1.437 1.00 88.00 87 GLN A N 1
ATOM 686 C CA . GLN A 1 87 ? -4.791 6.625 1.932 1.00 88.00 87 GLN A CA 1
ATOM 687 C C . GLN A 1 87 ? -4.279 7.417 0.715 1.00 88.00 87 GLN A C 1
ATOM 689 O O . GLN A 1 87 ? -3.068 7.408 0.442 1.00 88.00 87 GLN A O 1
ATOM 694 N N . PRO A 1 88 ? -5.188 8.046 -0.056 1.00 88.12 88 PRO A N 1
ATOM 695 C CA . PRO A 1 88 ? -4.801 8.826 -1.221 1.00 88.12 88 PRO A CA 1
ATOM 696 C C . PRO A 1 88 ? -3.897 9.987 -0.804 1.00 88.12 88 PRO A C 1
ATOM 698 O O . PRO A 1 88 ? -4.144 10.663 0.196 1.00 88.12 88 PRO A O 1
ATOM 701 N N . CYS A 1 89 ? -2.824 10.195 -1.560 1.00 87.44 89 CYS A N 1
ATOM 702 C CA . CYS A 1 89 ? -2.002 11.389 -1.441 1.00 87.44 89 CYS A CA 1
ATOM 703 C C . CYS A 1 89 ? -2.779 12.639 -1.876 1.00 87.44 89 CYS A C 1
ATOM 705 O O . CYS A 1 89 ? -3.740 12.568 -2.641 1.00 87.44 89 CYS A O 1
ATOM 707 N N . GLU A 1 90 ? -2.311 13.803 -1.429 1.00 92.31 90 GLU A N 1
ATOM 708 C CA . GLU A 1 90 ? -2.721 15.085 -1.999 1.00 92.31 90 GLU A CA 1
ATOM 709 C C . GLU A 1 90 ? -2.438 15.124 -3.513 1.00 9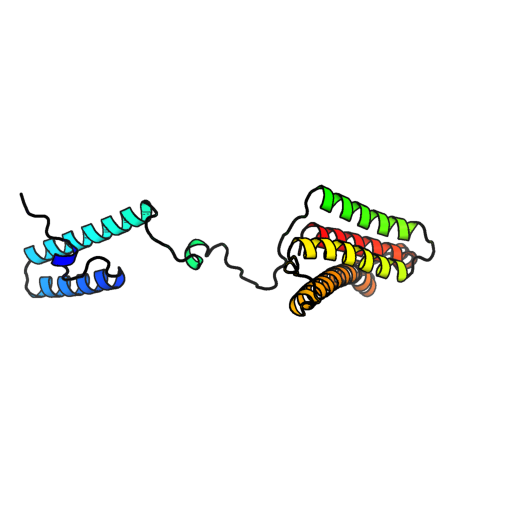2.31 90 GLU A C 1
ATOM 711 O O . GLU A 1 90 ? -1.540 14.429 -3.997 1.00 92.31 90 GLU A O 1
ATOM 716 N N . ARG A 1 91 ? -3.171 15.950 -4.273 1.00 92.81 91 ARG A N 1
ATOM 717 C CA . ARG A 1 91 ? -3.028 16.072 -5.738 1.00 92.81 91 ARG A CA 1
ATOM 718 C C . ARG A 1 91 ? -1.579 16.323 -6.175 1.00 92.81 91 ARG A C 1
ATOM 720 O O . ARG A 1 91 ? -1.109 15.681 -7.110 1.00 92.81 91 ARG A O 1
ATOM 727 N N . SER A 1 92 ? -0.861 17.188 -5.458 1.00 92.12 92 SER A N 1
ATOM 728 C CA . SER A 1 92 ? 0.573 17.455 -5.653 1.00 92.12 92 SER A CA 1
ATOM 729 C C . SER A 1 92 ? 1.429 16.196 -5.446 1.00 92.12 92 SER A C 1
ATOM 731 O O . SER A 1 92 ? 2.295 15.875 -6.259 1.00 92.12 92 SER A O 1
ATOM 733 N N . GLY A 1 93 ? 1.138 15.419 -4.400 1.00 91.06 93 GLY A N 1
ATOM 734 C CA . GLY A 1 93 ? 1.807 14.155 -4.100 1.00 91.06 93 GLY A CA 1
ATOM 735 C C . GLY A 1 93 ? 1.506 13.034 -5.101 1.00 91.06 93 GLY A C 1
ATOM 736 O O . GLY A 1 93 ? 2.371 12.184 -5.326 1.00 91.06 93 GLY A O 1
ATOM 737 N N . ILE A 1 94 ? 0.316 13.020 -5.708 1.00 94.12 94 ILE A N 1
ATOM 738 C CA . ILE A 1 94 ? -0.024 12.102 -6.807 1.00 94.12 94 ILE A CA 1
ATOM 739 C C . ILE A 1 94 ? 0.771 12.489 -8.056 1.00 94.12 94 ILE A C 1
ATOM 741 O O . ILE A 1 94 ? 1.435 11.633 -8.638 1.00 94.12 94 ILE A O 1
ATOM 745 N N . ALA A 1 95 ? 0.773 13.774 -8.422 1.00 95.44 95 ALA A N 1
ATOM 746 C CA . ALA A 1 95 ? 1.518 14.275 -9.574 1.00 95.44 95 ALA A CA 1
ATOM 747 C C . ALA A 1 95 ? 3.022 13.976 -9.463 1.00 95.44 95 ALA A C 1
ATOM 749 O O . ALA A 1 95 ? 3.617 13.477 -10.414 1.00 95.44 95 ALA A O 1
ATOM 750 N N . ALA A 1 96 ? 3.623 14.172 -8.284 1.00 94.12 96 ALA A N 1
ATOM 751 C CA . ALA A 1 96 ? 5.032 13.857 -8.048 1.00 94.12 96 ALA A CA 1
ATOM 752 C C . ALA A 1 96 ? 5.362 12.367 -8.271 1.00 94.12 96 ALA A C 1
ATOM 754 O O . ALA A 1 96 ? 6.407 12.034 -8.822 1.00 94.12 96 ALA A O 1
ATOM 755 N N . ARG A 1 97 ? 4.464 11.452 -7.885 1.00 95.06 97 ARG A N 1
ATOM 756 C CA . ARG A 1 97 ? 4.649 10.002 -8.088 1.00 95.06 97 ARG A CA 1
ATOM 757 C C . ARG A 1 97 ? 4.415 9.582 -9.532 1.00 95.06 97 ARG A C 1
ATOM 759 O O . ARG A 1 97 ? 5.090 8.676 -10.007 1.00 95.06 97 ARG A O 1
ATOM 766 N N . ALA A 1 98 ? 3.479 10.234 -10.219 1.00 95.88 98 ALA A N 1
ATOM 767 C CA . ALA A 1 98 ? 3.276 10.032 -11.647 1.00 95.88 98 ALA A CA 1
ATOM 768 C C . ALA A 1 98 ? 4.524 10.476 -12.422 1.00 95.88 98 ALA A C 1
ATOM 770 O O . ALA A 1 98 ? 5.038 9.721 -13.241 1.00 95.88 98 ALA A O 1
ATOM 771 N N . ALA A 1 99 ? 5.071 11.650 -12.089 1.00 96.38 99 ALA A N 1
ATOM 772 C CA . ALA A 1 99 ? 6.327 12.138 -12.646 1.00 96.38 99 ALA A CA 1
ATOM 773 C C . ALA A 1 99 ? 7.492 11.182 -12.348 1.00 96.38 99 ALA A C 1
ATOM 775 O O . ALA A 1 99 ? 8.290 10.904 -13.237 1.00 96.38 99 ALA A O 1
ATOM 776 N N . LEU A 1 100 ? 7.557 10.620 -11.135 1.00 95.31 100 LEU A N 1
ATOM 777 C CA . LEU A 1 100 ? 8.563 9.619 -10.782 1.00 95.31 100 LEU A CA 1
ATOM 778 C C . LEU A 1 100 ? 8.443 8.350 -11.639 1.00 95.31 100 LEU A C 1
ATOM 780 O O . LEU A 1 100 ? 9.446 7.880 -12.169 1.00 95.31 100 LEU A O 1
ATOM 784 N N . ALA A 1 101 ? 7.228 7.821 -11.815 1.00 95.06 101 ALA A N 1
ATOM 785 C CA . ALA A 1 101 ? 6.982 6.647 -12.651 1.00 95.06 101 ALA A CA 1
ATOM 786 C C . ALA A 1 101 ? 7.378 6.897 -14.111 1.00 95.06 101 ALA A C 1
ATOM 788 O O . ALA A 1 101 ? 8.102 6.097 -14.700 1.00 95.06 101 ALA A O 1
ATOM 789 N N . LEU A 1 102 ? 6.955 8.033 -14.672 1.00 95.19 102 LEU A N 1
ATOM 790 C CA . LEU A 1 102 ? 7.321 8.441 -16.028 1.00 95.19 102 LEU A CA 1
ATOM 791 C C . LEU A 1 102 ? 8.833 8.635 -16.169 1.00 95.19 102 LEU A C 1
ATOM 793 O O . LEU A 1 102 ? 9.404 8.207 -17.166 1.00 95.19 102 LEU A O 1
ATOM 797 N N . GLY A 1 103 ? 9.492 9.212 -15.162 1.00 93.38 103 GLY A N 1
ATOM 798 C CA . GLY A 1 103 ? 10.945 9.358 -15.121 1.00 93.38 103 GLY A CA 1
ATOM 799 C C . GLY A 1 103 ? 11.669 8.012 -15.140 1.00 93.38 103 GLY A C 1
ATOM 800 O O . GLY A 1 103 ? 12.618 7.843 -15.900 1.00 93.38 103 GLY A O 1
ATOM 801 N N . CYS A 1 104 ? 11.192 7.026 -14.375 1.00 91.50 104 CYS A N 1
ATOM 802 C CA . CYS A 1 104 ? 11.733 5.666 -14.406 1.00 91.50 104 CYS A CA 1
ATOM 803 C C . CYS A 1 104 ? 11.561 4.997 -15.780 1.00 91.50 104 CYS A C 1
ATOM 805 O O . CYS A 1 104 ? 12.493 4.364 -16.271 1.00 91.50 104 CYS A O 1
ATOM 807 N N . ILE A 1 105 ? 10.397 5.165 -16.415 1.00 91.69 105 ILE A N 1
ATOM 808 C CA . ILE A 1 105 ? 10.118 4.622 -17.753 1.00 91.69 105 ILE A CA 1
ATOM 809 C C . ILE A 1 105 ? 11.013 5.295 -18.803 1.00 91.69 105 ILE A C 1
ATOM 811 O O . ILE A 1 105 ? 11.656 4.620 -19.608 1.00 91.69 105 ILE A O 1
ATOM 815 N N . ALA A 1 106 ? 11.120 6.623 -18.766 1.00 91.19 106 ALA A N 1
ATOM 816 C CA . ALA A 1 106 ? 11.971 7.385 -19.672 1.00 91.19 106 ALA A CA 1
ATOM 817 C C . ALA A 1 106 ? 13.457 7.029 -19.500 1.00 91.19 106 ALA A C 1
ATOM 819 O O . ALA A 1 106 ? 14.168 6.885 -20.491 1.00 91.19 106 ALA A O 1
ATOM 820 N N . TYR A 1 107 ? 13.910 6.815 -18.259 1.00 87.94 107 TYR A N 1
ATOM 821 C CA . TYR A 1 107 ? 15.266 6.349 -17.961 1.00 87.94 107 TYR A CA 1
ATOM 822 C C . TYR A 1 107 ? 15.556 4.979 -18.582 1.00 87.94 107 TYR A C 1
ATOM 824 O O . TYR A 1 107 ? 16.657 4.742 -19.075 1.00 87.94 107 TYR A O 1
ATOM 832 N N . THR A 1 108 ? 14.568 4.078 -18.604 1.00 86.00 108 THR A N 1
ATOM 833 C CA . THR A 1 108 ? 14.742 2.804 -19.308 1.00 86.00 108 THR A CA 1
ATOM 834 C C . THR A 1 108 ? 14.741 2.935 -20.818 1.00 86.00 108 THR A C 1
ATOM 836 O O . THR A 1 108 ? 15.455 2.204 -21.484 1.00 86.00 108 THR A O 1
ATOM 839 N N . ALA A 1 109 ? 13.972 3.868 -21.374 1.00 83.56 109 ALA A N 1
ATOM 840 C CA . ALA A 1 109 ? 13.943 4.081 -22.815 1.00 83.56 109 ALA A CA 1
ATOM 841 C C . ALA A 1 109 ? 15.244 4.7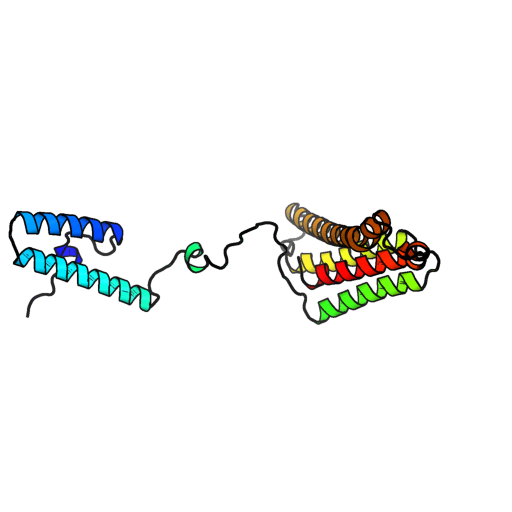16 -23.341 1.00 83.56 109 ALA A C 1
ATOM 843 O O . ALA A 1 109 ? 15.621 4.479 -24.486 1.00 83.56 109 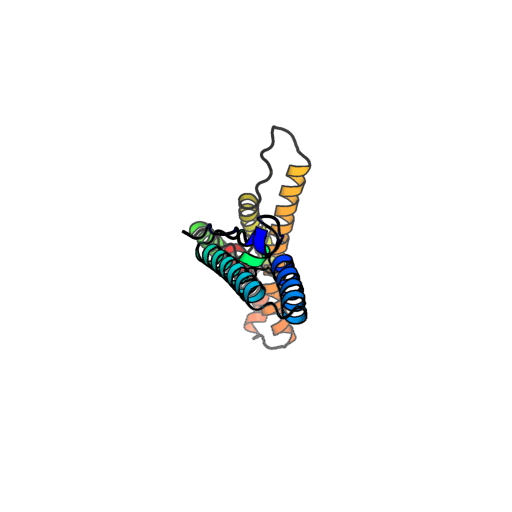ALA A O 1
ATOM 844 N N . SER A 1 110 ? 15.931 5.518 -22.520 1.00 80.69 110 SER A N 1
ATOM 845 C CA . SER A 1 110 ? 17.132 6.250 -22.933 1.00 80.69 110 SER A CA 1
ATOM 846 C C . SER A 1 110 ? 18.419 5.428 -22.882 1.00 80.69 110 SER A C 1
ATOM 848 O O . SER A 1 110 ? 19.374 5.769 -23.579 1.00 80.69 110 SER A O 1
ATOM 850 N N . ILE A 1 111 ? 18.468 4.346 -22.097 1.00 75.88 111 ILE A N 1
ATOM 851 C CA . ILE A 1 111 ? 19.665 3.509 -21.991 1.00 75.88 111 ILE A CA 1
ATOM 852 C C . ILE A 1 111 ? 19.424 2.171 -22.686 1.00 75.88 111 ILE A C 1
ATOM 854 O O . ILE A 1 111 ? 18.666 1.331 -22.217 1.00 75.88 111 ILE A O 1
ATOM 858 N N . ALA A 1 112 ? 20.137 1.935 -23.788 1.00 60.59 112 ALA A N 1
ATOM 859 C CA . ALA A 1 112 ? 20.006 0.715 -24.592 1.00 60.59 112 ALA A CA 1
ATOM 860 C C . ALA A 1 112 ? 20.259 -0.591 -23.802 1.00 60.59 112 ALA A C 1
ATOM 862 O O . ALA A 1 112 ? 19.826 -1.663 -24.215 1.00 60.59 112 ALA A O 1
ATOM 863 N N . THR A 1 113 ? 20.934 -0.505 -22.654 1.00 61.25 113 THR A N 1
ATOM 864 C CA . THR A 1 113 ? 21.307 -1.628 -21.787 1.00 61.25 113 THR A CA 1
ATOM 865 C C . THR A 1 113 ? 20.721 -1.527 -20.378 1.00 61.25 113 THR A C 1
ATOM 867 O O . THR A 1 113 ? 21.350 -2.004 -19.444 1.00 61.25 113 THR A O 1
ATOM 870 N N . SER A 1 114 ? 19.510 -0.974 -20.202 1.00 65.25 114 SER A N 1
ATOM 871 C CA . SER A 1 114 ? 18.872 -0.727 -18.888 1.00 65.25 114 SER A CA 1
ATOM 872 C C . SER A 1 114 ? 18.891 -1.855 -17.852 1.00 65.25 114 SER A C 1
ATOM 874 O O . SER A 1 114 ? 18.772 -1.553 -16.664 1.00 65.25 114 SER A O 1
ATOM 876 N N . GLY A 1 115 ? 19.078 -3.110 -18.271 1.00 77.19 115 GLY A N 1
ATOM 877 C CA . GLY A 1 115 ? 19.406 -4.239 -17.400 1.00 77.19 115 GLY A CA 1
ATOM 878 C C . GLY A 1 115 ? 18.546 -4.347 -16.136 1.00 77.19 115 GLY A C 1
ATOM 879 O O . GLY A 1 115 ? 17.440 -3.817 -16.036 1.00 77.19 115 GLY A O 1
ATOM 880 N N . SER A 1 116 ? 19.076 -5.028 -15.125 1.00 83.69 116 SER A N 1
ATOM 881 C CA . SER A 1 116 ? 18.435 -5.126 -13.809 1.00 83.69 116 SER A CA 1
ATOM 882 C C . SER A 1 116 ? 18.592 -3.856 -12.964 1.00 83.69 116 SER A C 1
ATOM 884 O O . SER A 1 116 ? 17.834 -3.646 -12.015 1.00 83.69 116 SER A O 1
ATOM 886 N N . TYR A 1 117 ? 19.543 -2.976 -13.293 1.00 87.62 117 TYR A N 1
ATOM 887 C CA . TYR A 1 117 ? 19.816 -1.779 -12.496 1.00 87.62 117 TYR A CA 1
ATOM 888 C C . TYR A 1 117 ? 18.675 -0.766 -12.554 1.00 87.62 117 TYR A C 1
ATOM 890 O O . TYR A 1 117 ? 18.374 -0.146 -11.537 1.00 87.62 117 TYR A O 1
ATOM 898 N N . ALA A 1 118 ? 17.995 -0.623 -13.696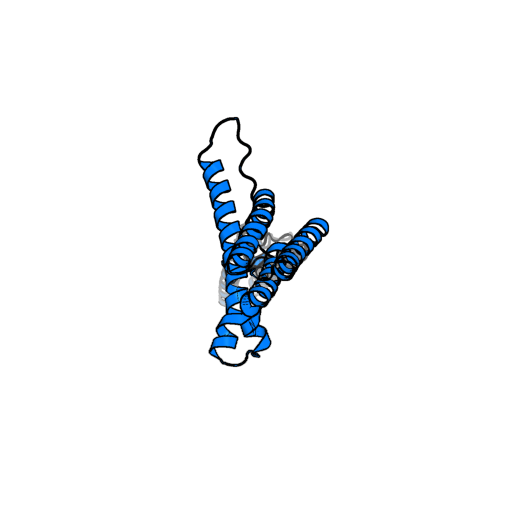 1.00 88.31 118 ALA A N 1
ATOM 899 C CA . ALA A 1 118 ? 16.852 0.276 -13.790 1.00 88.31 118 ALA A CA 1
ATOM 900 C C . ALA A 1 118 ? 15.681 -0.213 -12.927 1.00 88.31 118 ALA A C 1
ATOM 902 O O . ALA A 1 118 ? 15.019 0.585 -12.266 1.00 88.31 118 ALA A O 1
ATOM 903 N N . PHE A 1 119 ? 15.486 -1.532 -12.847 1.00 90.69 119 PHE A N 1
ATOM 904 C CA . PHE A 1 119 ? 14.510 -2.138 -11.947 1.00 90.69 119 PHE A CA 1
ATOM 905 C C . PHE A 1 119 ? 14.841 -1.851 -10.477 1.00 90.69 119 PHE A C 1
ATOM 907 O O . PHE A 1 119 ? 13.991 -1.351 -9.739 1.00 90.69 119 PHE A O 1
ATOM 914 N N . ILE A 1 120 ? 16.095 -2.049 -10.063 1.00 92.06 120 ILE A N 1
ATOM 915 C CA . ILE A 1 120 ? 16.545 -1.720 -8.700 1.00 92.06 120 ILE A CA 1
ATOM 916 C C . ILE A 1 120 ? 16.385 -0.217 -8.413 1.00 92.06 120 ILE A C 1
ATOM 918 O O . ILE A 1 120 ? 15.902 0.163 -7.344 1.00 92.06 120 ILE A O 1
ATOM 922 N N . ALA A 1 121 ? 16.716 0.645 -9.377 1.00 91.75 121 ALA A N 1
ATOM 923 C CA . ALA A 1 121 ? 16.550 2.090 -9.254 1.00 91.75 121 ALA A CA 1
ATOM 924 C C . ALA A 1 121 ? 15.080 2.483 -9.038 1.00 91.75 121 ALA A C 1
ATOM 926 O O . ALA A 1 121 ? 14.804 3.340 -8.200 1.00 91.75 121 ALA A O 1
ATOM 927 N N . THR A 1 122 ? 14.128 1.824 -9.713 1.00 92.50 122 THR A N 1
ATOM 928 C CA . THR A 1 122 ? 12.694 2.079 -9.485 1.00 92.50 122 THR A CA 1
ATOM 929 C C . THR A 1 122 ? 12.258 1.728 -8.065 1.00 92.50 122 THR A C 1
ATOM 931 O O . THR A 1 122 ? 11.551 2.512 -7.428 1.00 92.50 122 THR A O 1
ATOM 934 N N . ILE A 1 123 ? 12.732 0.599 -7.526 1.00 94.81 123 ILE A N 1
ATOM 935 C CA . ILE A 1 123 ? 12.444 0.184 -6.149 1.00 94.81 123 ILE A CA 1
ATOM 936 C C . ILE A 1 123 ? 12.982 1.229 -5.176 1.00 94.81 123 ILE A C 1
ATOM 938 O O . ILE A 1 123 ? 12.249 1.684 -4.297 1.00 94.81 123 ILE A O 1
ATOM 942 N N . LEU A 1 124 ? 14.236 1.652 -5.339 1.00 94.69 124 LEU A N 1
ATOM 943 C CA . LEU A 1 124 ? 14.859 2.655 -4.476 1.00 94.69 124 LEU A CA 1
ATOM 944 C C . LEU A 1 124 ? 14.125 3.999 -4.543 1.00 94.69 124 LEU A C 1
ATOM 946 O O . LEU A 1 124 ? 13.767 4.555 -3.503 1.00 94.69 124 LEU A O 1
ATOM 950 N N . ALA A 1 125 ? 13.820 4.480 -5.748 1.00 94.50 125 ALA A N 1
ATOM 951 C CA . ALA A 1 125 ? 13.115 5.738 -5.964 1.00 94.50 125 ALA A CA 1
ATOM 952 C C . ALA A 1 125 ? 11.746 5.761 -5.260 1.00 94.50 125 ALA A C 1
ATOM 954 O O . ALA A 1 125 ? 11.435 6.685 -4.500 1.00 94.50 125 ALA A O 1
ATOM 955 N N . PHE A 1 126 ? 10.947 4.705 -5.431 1.00 95.88 126 PHE A N 1
ATOM 956 C CA . PHE A 1 126 ? 9.655 4.591 -4.756 1.00 95.88 126 PHE A CA 1
ATOM 957 C C . PHE A 1 126 ? 9.778 4.325 -3.252 1.00 95.88 126 PHE A C 1
ATOM 959 O O . PHE A 1 126 ? 8.921 4.778 -2.495 1.00 95.88 126 PHE A O 1
ATOM 966 N N . SER A 1 127 ? 10.842 3.663 -2.786 1.00 94.62 127 SER A N 1
ATOM 967 C CA . SER A 1 127 ? 11.109 3.477 -1.349 1.00 94.62 127 SER A CA 1
ATOM 968 C C . SER A 1 127 ? 11.298 4.815 -0.641 1.00 94.62 127 SER A C 1
ATOM 970 O O . SER A 1 127 ? 10.751 5.019 0.444 1.00 94.62 127 SER A O 1
ATOM 972 N N . VAL A 1 128 ? 12.025 5.742 -1.273 1.00 94.62 128 VAL A N 1
ATOM 973 C CA . VAL A 1 128 ? 12.236 7.104 -0.764 1.00 94.62 128 VAL A CA 1
ATOM 974 C C . VAL A 1 128 ? 10.920 7.888 -0.771 1.00 94.62 128 VAL A C 1
ATOM 976 O O . VAL A 1 128 ? 10.532 8.456 0.250 1.00 94.62 128 VAL A O 1
ATOM 979 N N . ALA A 1 129 ? 10.165 7.855 -1.873 1.00 92.69 129 ALA A N 1
ATOM 980 C CA . ALA A 1 129 ? 8.866 8.531 -1.956 1.00 92.69 129 ALA A CA 1
ATOM 981 C C . ALA A 1 129 ? 7.839 7.990 -0.936 1.00 92.69 129 ALA A C 1
ATOM 983 O O . ALA A 1 129 ? 7.065 8.753 -0.346 1.00 92.69 129 ALA A O 1
ATOM 984 N N . ASN A 1 130 ? 7.827 6.674 -0.705 1.00 93.50 130 ASN A N 1
ATOM 985 C CA . ASN A 1 130 ? 6.992 6.024 0.306 1.00 93.50 130 ASN A CA 1
ATOM 986 C C . ASN A 1 130 ? 7.449 6.356 1.726 1.00 93.50 130 ASN A C 1
ATOM 988 O O . ASN A 1 130 ? 6.605 6.523 2.605 1.00 93.50 130 ASN A O 1
ATOM 992 N N . TYR A 1 131 ? 8.757 6.489 1.953 1.00 93.44 131 TYR A N 1
ATOM 993 C CA . TYR A 1 131 ? 9.301 6.858 3.254 1.00 93.44 131 TYR A CA 1
ATOM 994 C C . TYR A 1 131 ? 8.794 8.233 3.694 1.00 93.44 131 TYR A C 1
ATOM 996 O O . TYR A 1 131 ? 8.235 8.335 4.781 1.00 93.44 131 TYR A O 1
ATOM 1004 N N . PHE A 1 132 ? 8.869 9.249 2.826 1.00 91.31 132 PHE A N 1
ATOM 1005 C CA . PHE A 1 132 ? 8.343 10.587 3.134 1.00 91.31 132 PHE A CA 1
ATOM 1006 C C . PHE A 1 132 ? 6.831 10.587 3.403 1.00 91.31 132 PHE A C 1
ATOM 1008 O O . PHE A 1 132 ? 6.337 11.298 4.277 1.00 91.31 132 PHE A O 1
ATOM 1015 N N . LYS A 1 133 ? 6.066 9.749 2.690 1.00 90.31 133 LYS A N 1
ATOM 1016 C CA . LYS A 1 133 ? 4.629 9.578 2.966 1.00 90.31 133 LYS A CA 1
ATOM 1017 C C . LYS A 1 133 ? 4.403 8.978 4.353 1.00 90.31 133 LYS A C 1
ATOM 1019 O O . LYS A 1 133 ? 3.578 9.473 5.117 1.00 90.31 133 LYS A O 1
ATOM 1024 N N . LEU A 1 134 ? 5.128 7.911 4.678 1.00 89.88 134 LEU A N 1
ATOM 1025 C CA . LEU A 1 134 ? 4.987 7.200 5.944 1.00 89.88 134 LEU A CA 1
ATOM 1026 C C . LEU A 1 134 ? 5.506 8.013 7.130 1.00 89.88 134 LEU A C 1
ATOM 1028 O O . LEU A 1 134 ? 4.900 7.938 8.193 1.00 89.88 134 LEU A O 1
ATOM 1032 N N . SER A 1 135 ? 6.554 8.822 6.961 1.00 88.81 135 SER A N 1
ATOM 1033 C CA . SER A 1 135 ? 7.043 9.731 8.002 1.00 88.81 135 SER A CA 1
ATOM 1034 C C . SER A 1 135 ? 6.033 10.827 8.328 1.00 88.81 135 SER A C 1
ATOM 1036 O O . SER A 1 135 ? 5.916 11.203 9.487 1.00 88.81 135 SER A O 1
ATOM 1038 N N . ASN A 1 136 ? 5.264 11.294 7.340 1.00 88.50 136 ASN A N 1
ATOM 1039 C CA . ASN A 1 136 ? 4.200 12.275 7.569 1.00 88.50 136 ASN A CA 1
ATOM 1040 C C . ASN A 1 136 ? 2.972 11.648 8.250 1.00 88.50 136 ASN A C 1
ATOM 1042 O O . ASN A 1 136 ? 2.311 12.297 9.053 1.00 88.50 136 ASN A O 1
ATOM 1046 N N . LEU A 1 137 ? 2.661 10.383 7.944 1.00 87.44 137 LEU A N 1
ATOM 1047 C CA . LEU A 1 137 ? 1.530 9.660 8.546 1.00 87.44 137 LEU A CA 1
ATOM 1048 C C . LEU A 1 137 ? 1.832 9.134 9.953 1.00 87.44 137 LEU A C 1
ATOM 1050 O O . LEU A 1 137 ? 0.945 9.068 10.801 1.00 87.44 137 LEU A O 1
ATOM 1054 N N . PHE A 1 138 ? 3.072 8.714 10.178 1.00 86.94 138 PHE A N 1
ATOM 1055 C CA . PHE A 1 138 ? 3.561 8.160 11.432 1.00 86.94 138 PHE A CA 1
ATOM 1056 C C . PHE A 1 138 ? 4.824 8.924 11.839 1.00 86.94 138 PHE A C 1
ATOM 1058 O O . PHE A 1 138 ? 5.928 8.370 11.730 1.00 86.94 138 PHE A O 1
ATOM 1065 N N . PRO A 1 139 ? 4.676 10.193 12.269 1.00 83.94 139 PRO A N 1
ATOM 1066 C CA . PRO A 1 139 ? 5.809 10.993 12.694 1.00 83.94 139 PRO A CA 1
ATOM 1067 C C . PRO A 1 139 ? 6.488 10.323 13.883 1.00 83.94 139 PRO A C 1
ATOM 1069 O O . PRO A 1 139 ? 5.839 9.758 14.770 1.00 83.94 139 PRO A O 1
ATOM 1072 N N . ALA A 1 140 ? 7.816 10.366 13.889 1.00 78.69 140 ALA A N 1
ATOM 1073 C CA . ALA A 1 140 ? 8.554 9.981 15.074 1.00 78.69 140 ALA A CA 1
ATOM 1074 C C . ALA A 1 140 ? 8.247 11.002 16.190 1.00 78.69 140 ALA A C 1
ATOM 1076 O O . ALA A 1 140 ? 8.099 12.189 15.884 1.00 78.69 140 ALA A O 1
ATOM 1077 N N . PRO A 1 141 ? 8.115 10.573 17.457 1.00 74.44 141 PRO A N 1
ATOM 1078 C CA . PRO A 1 141 ? 7.860 11.495 18.560 1.00 74.44 141 PRO A CA 1
ATOM 1079 C C . PRO A 1 141 ? 8.927 12.596 18.580 1.00 74.44 141 PRO A C 1
ATOM 1081 O O . PRO A 1 141 ? 10.107 12.309 18.362 1.00 74.44 141 PRO A O 1
ATOM 1084 N N . ALA A 1 142 ? 8.502 13.847 18.792 1.00 63.50 142 ALA A N 1
ATOM 1085 C CA . ALA A 1 142 ? 9.393 15.001 18.838 1.00 63.50 142 ALA A CA 1
ATOM 1086 C C . ALA A 1 142 ? 10.473 14.750 19.895 1.00 63.50 142 ALA A C 1
ATOM 1088 O O . ALA A 1 142 ? 10.179 14.622 21.083 1.00 63.50 142 ALA A O 1
ATOM 1089 N N . ALA A 1 143 ? 11.718 14.601 19.454 1.00 58.44 143 ALA A N 1
ATOM 1090 C CA . ALA A 1 143 ? 12.819 14.373 20.367 1.00 58.44 143 ALA A CA 1
ATOM 1091 C C . ALA A 1 143 ? 13.230 15.708 20.993 1.00 58.44 143 ALA A C 1
ATOM 1093 O O . ALA A 1 143 ? 13.706 16.600 20.291 1.00 58.44 143 ALA A O 1
ATOM 1094 N N . SER A 1 144 ? 13.122 15.810 22.320 1.00 54.94 144 SER A N 1
ATOM 1095 C CA . SER A 1 144 ? 14.145 16.537 23.069 1.00 54.94 144 SER A CA 1
ATOM 1096 C C . SER A 1 144 ? 15.483 15.886 22.733 1.00 54.94 144 SER A C 1
ATOM 1098 O O . SER A 1 144 ? 15.622 14.670 22.835 1.00 54.94 144 SER A O 1
ATOM 1100 N N . TYR A 1 145 ? 16.407 16.708 22.249 1.00 43.25 145 TYR A N 1
ATOM 1101 C CA . TYR A 1 145 ? 17.795 16.417 21.893 1.00 43.25 145 TYR A CA 1
ATOM 1102 C C . TYR A 1 145 ? 18.357 15.105 22.489 1.00 43.25 145 TYR A C 1
ATOM 1104 O O . TYR A 1 145 ? 18.559 14.998 23.696 1.00 43.25 145 TYR A O 1
ATOM 1112 N N . GLY A 1 146 ? 18.628 14.108 21.640 1.00 51.19 146 GLY A N 1
ATOM 1113 C CA . GLY A 1 146 ? 19.236 12.832 22.041 1.00 51.19 146 GLY A CA 1
ATOM 1114 C C . GLY A 1 146 ? 18.588 11.630 21.356 1.00 51.19 146 GLY A C 1
ATOM 1115 O O . GLY A 1 146 ? 17.378 11.591 21.162 1.00 51.19 146 GLY A O 1
ATOM 1116 N N . ALA A 1 147 ? 19.402 10.654 20.947 1.00 61.84 147 ALA A N 1
ATOM 1117 C CA . ALA A 1 147 ? 18.998 9.467 20.194 1.00 61.84 147 ALA A CA 1
ATOM 1118 C C . ALA A 1 147 ? 18.050 8.555 20.995 1.00 61.84 147 ALA A C 1
ATOM 1120 O O . ALA A 1 147 ? 18.457 7.515 21.509 1.00 61.84 147 ALA A O 1
ATOM 1121 N N . ASN A 1 148 ? 16.775 8.932 21.080 1.00 76.25 148 ASN A N 1
ATOM 1122 C CA . ASN A 1 148 ? 15.770 8.154 21.781 1.00 76.25 148 ASN A CA 1
ATOM 1123 C C . ASN A 1 148 ? 15.590 6.805 21.053 1.00 76.25 148 ASN A C 1
ATOM 1125 O O . ASN A 1 148 ? 15.298 6.795 19.849 1.00 76.25 148 ASN A O 1
ATOM 1129 N N . PRO A 1 149 ? 15.755 5.652 21.731 1.00 80.06 149 PRO A N 1
ATOM 1130 C CA . PRO A 1 149 ? 15.659 4.338 21.090 1.00 80.06 149 PRO A CA 1
ATOM 1131 C C . PRO A 1 149 ? 14.287 4.123 20.437 1.00 80.06 149 PRO A C 1
ATOM 1133 O O . PRO A 1 149 ? 14.193 3.514 19.372 1.00 80.06 149 PRO A O 1
ATOM 1136 N N . GLU A 1 150 ? 13.233 4.707 21.009 1.00 80.38 150 GLU A N 1
ATOM 1137 C CA . GLU A 1 150 ? 11.879 4.695 20.447 1.00 80.38 150 GLU A CA 1
ATOM 1138 C C . GLU A 1 150 ? 11.777 5.451 19.114 1.00 80.38 150 GLU A C 1
ATOM 1140 O O . GLU A 1 150 ? 11.118 4.991 18.181 1.00 80.38 150 GLU A O 1
ATOM 1145 N N . GLN A 1 151 ? 12.500 6.561 18.957 1.00 81.62 151 GLN A N 1
ATOM 1146 C CA . GLN A 1 151 ? 12.534 7.316 17.704 1.00 81.62 151 GLN A CA 1
ATOM 1147 C C . GLN A 1 151 ? 13.195 6.497 16.586 1.00 81.62 151 GLN A C 1
ATOM 1149 O O . GLN A 1 151 ? 12.664 6.409 15.476 1.00 81.62 151 GLN A O 1
ATOM 1154 N N . ARG A 1 152 ? 14.319 5.828 16.893 1.00 83.38 152 ARG A N 1
ATOM 1155 C CA . ARG A 1 152 ? 15.012 4.936 15.947 1.00 83.38 152 ARG A CA 1
ATOM 1156 C C . ARG A 1 152 ? 14.122 3.779 15.505 1.00 83.38 152 ARG A C 1
ATOM 1158 O O . ARG A 1 152 ? 14.078 3.476 14.315 1.00 83.38 152 ARG A O 1
ATOM 1165 N N . LYS A 1 153 ? 13.375 3.171 16.434 1.00 88.12 153 LYS A N 1
ATOM 1166 C CA . LYS A 1 153 ? 12.416 2.100 16.120 1.00 88.12 153 LYS A CA 1
ATOM 1167 C C . LYS A 1 153 ? 11.341 2.570 15.141 1.00 88.12 153 LYS A C 1
ATOM 1169 O O . LYS A 1 153 ? 11.032 1.848 14.195 1.00 88.12 153 LYS A O 1
ATOM 1174 N N . VAL A 1 154 ? 10.785 3.770 15.326 1.00 86.56 154 VAL A N 1
ATOM 1175 C CA . VAL A 1 154 ? 9.761 4.317 14.418 1.00 86.56 154 VAL A CA 1
ATOM 1176 C C . VAL A 1 154 ? 10.334 4.593 13.027 1.00 86.56 154 VAL A C 1
ATOM 1178 O O . VAL A 1 154 ? 9.724 4.188 12.038 1.00 86.56 154 VAL A O 1
ATOM 1181 N N . ILE A 1 155 ? 11.515 5.214 12.944 1.00 87.38 155 ILE A N 1
ATOM 1182 C CA . ILE A 1 155 ? 12.199 5.496 11.672 1.00 87.38 155 ILE A CA 1
ATOM 1183 C C . ILE A 1 155 ? 12.491 4.197 10.918 1.00 87.38 155 ILE A C 1
ATOM 1185 O O . ILE A 1 155 ? 12.113 4.061 9.754 1.00 87.38 155 ILE A O 1
ATOM 1189 N N . LEU A 1 156 ? 13.095 3.217 11.596 1.00 90.69 156 LEU A N 1
ATOM 1190 C CA . LEU A 1 156 ? 13.422 1.924 11.003 1.00 90.69 156 LEU A CA 1
ATOM 1191 C C . LEU A 1 156 ? 12.161 1.195 10.536 1.00 90.69 156 LEU A C 1
ATOM 1193 O O . LEU A 1 156 ? 12.123 0.663 9.432 1.00 90.69 156 LEU A O 1
ATOM 1197 N N . ARG A 1 157 ? 11.091 1.223 11.335 1.00 91.00 157 ARG A N 1
ATOM 1198 C CA . ARG A 1 157 ? 9.803 0.634 10.961 1.00 91.00 157 ARG A CA 1
ATOM 1199 C C . ARG A 1 157 ? 9.215 1.291 9.713 1.00 91.00 157 ARG A C 1
ATOM 1201 O O . ARG A 1 157 ? 8.689 0.584 8.859 1.00 91.00 157 ARG A O 1
ATOM 1208 N N . ASN A 1 158 ? 9.290 2.615 9.596 1.00 90.62 158 ASN A N 1
ATOM 1209 C CA . ASN A 1 158 ? 8.803 3.329 8.417 1.00 90.62 158 ASN A CA 1
ATOM 1210 C C . ASN A 1 158 ? 9.661 3.029 7.181 1.00 90.62 158 ASN A C 1
ATOM 1212 O O . ASN A 1 158 ? 9.101 2.850 6.105 1.00 90.62 158 ASN A O 1
ATOM 1216 N N . LEU A 1 159 ? 10.981 2.902 7.343 1.00 92.56 159 LEU A N 1
ATOM 1217 C CA . LEU A 1 159 ? 11.909 2.527 6.274 1.00 92.56 159 LEU A CA 1
ATOM 1218 C C . LEU A 1 159 ? 11.673 1.094 5.777 1.00 92.56 159 LEU A C 1
ATOM 1220 O O . LEU A 1 159 ? 11.578 0.857 4.579 1.00 92.56 159 LEU A O 1
ATOM 1224 N N . VAL A 1 160 ? 11.522 0.135 6.691 1.00 94.50 160 VAL A N 1
ATOM 1225 C CA . VAL A 1 160 ? 11.237 -1.264 6.335 1.00 94.50 160 VAL A CA 1
ATOM 1226 C C . VAL A 1 160 ? 9.877 -1.377 5.652 1.00 94.50 160 VAL A C 1
ATOM 1228 O O . VAL A 1 160 ? 9.748 -2.083 4.657 1.00 94.50 160 VAL A O 1
ATOM 1231 N N . ARG A 1 161 ? 8.861 -0.648 6.131 1.00 91.81 161 ARG A N 1
ATOM 1232 C CA . ARG A 1 161 ? 7.547 -0.598 5.473 1.00 91.81 161 ARG A CA 1
ATOM 1233 C C . ARG A 1 161 ? 7.621 0.044 4.092 1.00 91.81 161 ARG A C 1
ATOM 1235 O O . ARG A 1 161 ? 7.006 -0.474 3.168 1.00 91.81 161 ARG A O 1
ATOM 1242 N N . SER A 1 162 ? 8.363 1.142 3.938 1.00 93.19 162 SER A N 1
ATOM 1243 C CA . SER A 1 162 ? 8.473 1.837 2.654 1.00 93.19 162 SER A CA 1
ATOM 1244 C C . SER A 1 162 ? 9.204 0.997 1.612 1.00 93.19 162 SER A C 1
ATOM 1246 O O . SER A 1 162 ? 8.722 0.909 0.484 1.00 93.19 162 SER A O 1
ATOM 1248 N N . ALA A 1 163 ? 10.308 0.355 2.007 1.00 94.31 163 ALA A N 1
ATOM 1249 C CA . ALA A 1 163 ? 11.089 -0.554 1.175 1.00 94.31 163 ALA A CA 1
ATOM 1250 C C . ALA A 1 163 ? 10.333 -1.856 0.873 1.00 94.31 163 ALA A C 1
ATOM 1252 O O . ALA A 1 163 ? 10.352 -2.339 -0.253 1.00 94.31 163 ALA A O 1
ATOM 1253 N N . GLY A 1 164 ? 9.621 -2.413 1.856 1.00 94.00 164 GLY A N 1
ATOM 1254 C CA . GLY A 1 164 ? 8.792 -3.600 1.658 1.00 94.00 164 GLY A CA 1
ATOM 1255 C C . GLY A 1 164 ? 7.639 -3.345 0.687 1.00 94.00 164 GLY A C 1
ATOM 1256 O O . GLY A 1 164 ? 7.373 -4.169 -0.182 1.00 94.00 164 GLY A O 1
ATOM 1257 N N . LEU A 1 165 ? 6.988 -2.181 0.782 1.00 92.62 165 LEU A N 1
ATOM 1258 C CA . LEU A 1 165 ? 5.888 -1.806 -0.107 1.00 92.62 165 LEU A CA 1
ATOM 1259 C C . LEU A 1 165 ? 6.361 -1.587 -1.552 1.00 92.62 165 LEU A C 1
ATOM 1261 O O . LEU A 1 165 ? 5.713 -2.055 -2.488 1.00 92.62 165 LEU A O 1
ATOM 1265 N N . SER A 1 166 ? 7.482 -0.888 -1.752 1.00 94.06 166 SER A N 1
ATOM 1266 C CA . SER A 1 166 ? 8.058 -0.640 -3.083 1.00 94.06 166 SER A CA 1
ATOM 1267 C C . SER A 1 166 ? 8.628 -1.913 -3.709 1.00 94.06 166 SER A C 1
ATOM 1269 O O . SER A 1 166 ? 8.331 -2.201 -4.863 1.00 94.06 166 SER A O 1
ATOM 1271 N N . ALA A 1 167 ? 9.387 -2.714 -2.957 1.00 95.31 167 ALA A N 1
ATOM 1272 C CA . ALA A 1 167 ? 9.919 -3.981 -3.447 1.00 95.31 167 ALA A CA 1
ATOM 1273 C C . ALA A 1 167 ? 8.785 -4.966 -3.753 1.00 95.31 167 ALA A C 1
ATOM 1275 O O . ALA A 1 167 ? 8.756 -5.552 -4.830 1.00 95.31 167 ALA A O 1
ATOM 1276 N N . GLY A 1 168 ? 7.806 -5.093 -2.852 1.00 94.31 168 GLY A N 1
ATOM 1277 C CA . GLY A 1 168 ? 6.649 -5.963 -3.048 1.00 94.31 168 GLY A CA 1
ATOM 1278 C C . GLY A 1 168 ? 5.823 -5.573 -4.272 1.00 94.31 168 GLY A C 1
ATOM 1279 O O . GLY A 1 168 ? 5.476 -6.440 -5.071 1.00 94.31 168 GLY A O 1
ATOM 1280 N N . SER A 1 169 ? 5.550 -4.279 -4.472 1.00 93.94 169 SER A N 1
ATOM 1281 C CA . SER A 1 169 ? 4.809 -3.807 -5.653 1.00 93.94 169 SER A CA 1
ATOM 1282 C C . SER A 1 169 ? 5.605 -3.954 -6.952 1.00 93.94 169 SER A C 1
ATOM 1284 O O . SER A 1 169 ? 5.047 -4.416 -7.948 1.00 93.94 169 SER A O 1
ATOM 1286 N N . ALA A 1 170 ? 6.907 -3.663 -6.942 1.00 94.50 170 ALA A N 1
ATOM 1287 C CA . ALA A 1 170 ? 7.760 -3.831 -8.113 1.00 94.50 170 ALA A CA 1
ATOM 1288 C C . ALA A 1 170 ? 7.900 -5.305 -8.521 1.00 94.50 170 ALA A C 1
ATOM 1290 O O . ALA A 1 170 ? 7.728 -5.631 -9.697 1.00 94.50 170 ALA A O 1
ATOM 1291 N N . VAL A 1 171 ? 8.156 -6.196 -7.556 1.00 95.00 171 VAL A N 1
ATOM 1292 C CA . VAL A 1 171 ? 8.250 -7.646 -7.782 1.00 95.00 171 VAL A CA 1
ATOM 1293 C C . VAL A 1 171 ? 6.905 -8.209 -8.223 1.00 95.00 171 VAL A C 1
ATOM 1295 O O . VAL A 1 171 ? 6.873 -9.001 -9.154 1.00 95.00 171 VAL A O 1
ATOM 1298 N N . SER A 1 172 ? 5.790 -7.757 -7.641 1.00 94.19 172 SER A N 1
ATOM 1299 C CA . SER A 1 172 ? 4.454 -8.162 -8.102 1.00 94.19 172 SER A CA 1
ATOM 1300 C C . SER A 1 172 ? 4.201 -7.740 -9.551 1.00 94.19 172 SER A C 1
ATOM 1302 O O . SER A 1 172 ? 3.615 -8.502 -10.314 1.00 94.19 172 SER A O 1
ATOM 1304 N N . GLY A 1 173 ? 4.684 -6.562 -9.961 1.00 92.38 173 GLY A N 1
ATOM 1305 C CA . GLY A 1 173 ? 4.593 -6.099 -11.348 1.00 92.38 173 GLY A CA 1
ATOM 1306 C C . GLY A 1 173 ? 5.387 -6.971 -12.310 1.00 92.38 173 GLY A C 1
ATOM 1307 O O . GLY A 1 173 ? 4.855 -7.410 -13.326 1.00 92.38 173 GLY A O 1
ATOM 1308 N N . MET A 1 174 ? 6.626 -7.302 -11.950 1.00 92.69 174 MET A N 1
ATOM 1309 C CA . MET A 1 174 ? 7.441 -8.242 -12.717 1.00 92.69 174 MET A CA 1
ATOM 1310 C C . MET A 1 174 ? 6.785 -9.628 -12.771 1.00 92.69 174 MET A C 1
ATOM 1312 O O . MET A 1 174 ? 6.744 -10.256 -13.829 1.00 92.69 174 MET A O 1
ATOM 1316 N N . ALA A 1 175 ? 6.245 -10.091 -11.644 1.00 92.88 175 ALA A N 1
ATOM 1317 C CA . ALA A 1 175 ? 5.672 -11.418 -11.521 1.00 92.88 175 ALA A CA 1
ATOM 1318 C C . ALA A 1 175 ? 4.445 -11.591 -12.425 1.00 92.88 175 ALA A C 1
ATOM 1320 O O . ALA A 1 175 ? 4.416 -12.479 -13.279 1.00 92.88 175 ALA A O 1
ATOM 1321 N N . LEU A 1 176 ? 3.464 -10.699 -12.255 1.00 91.19 176 LEU A N 1
ATOM 1322 C CA . LEU A 1 176 ? 2.158 -10.769 -12.909 1.00 91.19 176 LEU A CA 1
ATOM 1323 C C . LEU A 1 176 ? 2.222 -10.469 -14.405 1.00 91.19 176 LEU A C 1
ATOM 1325 O O . LEU A 1 176 ? 1.505 -11.105 -15.172 1.00 91.19 176 LEU A O 1
ATOM 1329 N N . PHE A 1 177 ? 3.051 -9.509 -14.821 1.00 89.62 177 PHE A N 1
ATOM 1330 C CA . PHE A 1 177 ? 3.048 -9.039 -16.207 1.00 89.62 177 PHE A CA 1
ATOM 1331 C C . PHE A 1 177 ? 4.154 -9.653 -17.065 1.00 89.62 177 PHE A C 1
ATOM 1333 O O . PHE A 1 177 ? 3.966 -9.766 -18.271 1.00 89.62 177 PHE A O 1
ATOM 1340 N N . TYR A 1 178 ? 5.276 -10.084 -16.479 1.00 89.88 178 TYR A N 1
ATOM 1341 C CA . TYR A 1 178 ? 6.379 -10.676 -17.239 1.00 89.88 178 TYR A CA 1
ATOM 1342 C C . TYR A 1 178 ? 6.568 -12.165 -16.941 1.00 89.88 178 TYR A C 1
ATOM 1344 O O . TYR A 1 178 ? 6.365 -12.982 -17.829 1.00 89.88 178 TYR A O 1
ATOM 1352 N N . THR A 1 179 ? 6.898 -12.553 -15.703 1.00 90.62 179 THR A N 1
ATOM 1353 C CA . THR A 1 179 ? 7.342 -13.940 -15.439 1.00 90.62 179 THR A CA 1
ATOM 1354 C C . THR A 1 179 ? 6.250 -14.987 -15.649 1.00 90.62 179 THR A C 1
ATOM 1356 O O . THR A 1 179 ? 6.528 -16.046 -16.200 1.00 90.62 179 THR A O 1
ATOM 1359 N N . VAL A 1 180 ? 5.009 -14.704 -15.234 1.00 92.06 180 VAL A N 1
ATOM 1360 C CA . VAL A 1 180 ? 3.895 -15.646 -15.398 1.00 92.06 180 VAL A CA 1
ATOM 1361 C C . VAL A 1 180 ? 3.496 -15.755 -16.876 1.00 92.06 180 VAL A C 1
ATOM 1363 O O . VAL A 1 180 ? 3.431 -16.876 -17.375 1.00 92.06 180 VAL A O 1
ATOM 1366 N N . PRO A 1 181 ? 3.291 -14.650 -17.621 1.00 91.31 181 PRO A N 1
ATOM 1367 C CA . PRO A 1 181 ? 2.991 -14.736 -19.051 1.00 91.31 181 PRO A CA 1
ATOM 1368 C C . PRO A 1 181 ? 4.109 -15.356 -19.899 1.00 91.31 181 PRO A C 1
ATOM 1370 O O . PRO A 1 181 ? 3.806 -16.053 -20.868 1.00 91.31 181 PRO A O 1
ATOM 1373 N N . ASP A 1 182 ? 5.377 -15.132 -19.541 1.00 90.19 182 ASP A N 1
ATOM 1374 C CA . ASP A 1 182 ? 6.533 -15.738 -20.215 1.00 90.19 182 ASP A CA 1
ATOM 1375 C C . ASP A 1 182 ? 6.578 -17.254 -19.986 1.00 90.19 182 ASP A C 1
ATOM 1377 O O . ASP A 1 182 ? 6.676 -18.027 -20.937 1.00 90.19 182 ASP A O 1
ATOM 1381 N N . ALA A 1 183 ? 6.381 -17.697 -18.738 1.00 90.19 183 ALA A N 1
ATOM 1382 C CA . ALA A 1 183 ? 6.309 -19.118 -18.395 1.00 90.19 183 ALA A CA 1
ATOM 1383 C C . ALA A 1 183 ? 5.142 -19.846 -19.088 1.00 90.19 183 ALA A C 1
ATOM 1385 O O . ALA A 1 183 ? 5.224 -21.045 -19.343 1.00 90.19 183 ALA A O 1
ATOM 1386 N N . LEU A 1 184 ? 4.063 -19.124 -19.405 1.00 91.56 184 LEU A N 1
ATOM 1387 C CA . LEU A 1 184 ? 2.918 -19.636 -20.160 1.00 91.56 184 LEU A CA 1
ATOM 1388 C C . LEU A 1 184 ? 3.100 -19.545 -21.687 1.00 91.56 184 LEU A C 1
ATOM 1390 O O . LEU A 1 184 ? 2.226 -19.998 -22.423 1.00 91.56 184 LEU A O 1
ATOM 1394 N N . GLY A 1 185 ? 4.195 -18.955 -22.180 1.00 89.38 185 GLY A N 1
ATOM 1395 C CA . GLY A 1 185 ? 4.466 -18.793 -23.612 1.00 89.38 185 GLY A CA 1
ATOM 1396 C C . GLY A 1 185 ? 3.540 -17.800 -24.326 1.00 89.38 185 GLY A C 1
ATOM 1397 O O . GLY A 1 185 ? 3.394 -17.863 -25.544 1.00 89.38 185 GLY A O 1
ATOM 1398 N N . ILE A 1 186 ? 2.893 -16.894 -23.585 1.00 91.12 186 ILE A N 1
ATOM 1399 C CA . ILE A 1 186 ? 1.909 -15.939 -24.125 1.00 91.12 186 ILE A CA 1
ATOM 1400 C C . ILE A 1 186 ? 2.605 -14.705 -24.726 1.00 91.12 186 ILE A C 1
ATOM 1402 O O . ILE A 1 186 ? 2.042 -14.015 -25.580 1.00 91.12 186 ILE A O 1
ATOM 1406 N N . LEU A 1 187 ? 3.826 -14.391 -24.277 1.00 88.94 187 LEU A N 1
ATOM 1407 C CA . LEU A 1 187 ? 4.494 -13.140 -24.630 1.00 88.94 187 LEU A CA 1
ATOM 1408 C C . LEU A 1 187 ? 5.064 -13.140 -26.061 1.00 88.94 187 LEU A C 1
ATOM 1410 O O . LEU A 1 187 ? 5.781 -14.062 -26.452 1.00 88.94 187 LEU A O 1
ATOM 1414 N N . PRO A 1 188 ? 4.842 -12.062 -26.839 1.00 89.19 188 PRO A N 1
ATOM 1415 C CA . PRO A 1 188 ? 5.482 -11.884 -28.137 1.00 89.19 188 PRO A CA 1
ATOM 1416 C C . PRO A 1 188 ? 7.009 -11.762 -28.028 1.00 89.19 188 PRO A C 1
ATOM 1418 O O . PRO A 1 188 ? 7.529 -11.117 -27.117 1.00 89.19 188 PRO A O 1
ATOM 1421 N N . ALA A 1 189 ? 7.733 -12.242 -29.045 1.00 84.56 189 ALA A N 1
ATOM 1422 C CA . ALA A 1 189 ? 9.201 -12.176 -29.109 1.00 84.56 189 ALA A CA 1
ATOM 1423 C C . ALA A 1 189 ? 9.784 -10.744 -29.043 1.00 84.56 189 ALA A C 1
ATOM 1425 O O . ALA A 1 189 ? 10.946 -10.544 -28.689 1.00 84.56 189 ALA A O 1
ATOM 1426 N N . ALA A 1 190 ? 8.988 -9.725 -29.384 1.00 83.12 190 ALA A N 1
ATOM 1427 C CA . ALA A 1 190 ? 9.382 -8.326 -29.230 1.00 83.12 190 ALA A CA 1
ATOM 1428 C C . ALA A 1 190 ? 9.498 -7.915 -27.748 1.00 83.12 190 ALA A C 1
ATOM 1430 O O . ALA A 1 190 ? 10.404 -7.164 -27.389 1.00 83.12 190 ALA A O 1
ATOM 1431 N N . VAL A 1 191 ? 8.617 -8.439 -26.888 1.00 84.12 191 VAL A N 1
ATOM 1432 C CA . VAL A 1 191 ? 8.597 -8.147 -25.447 1.00 84.12 191 VAL A CA 1
ATOM 1433 C C . VAL A 1 191 ? 9.762 -8.835 -24.746 1.00 84.12 191 VAL A C 1
ATOM 1435 O O . VAL A 1 191 ? 10.437 -8.208 -23.936 1.00 84.12 191 VAL A O 1
ATOM 1438 N N . THR A 1 192 ? 10.063 -10.083 -25.105 1.00 81.06 192 THR A N 1
ATOM 1439 C CA . THR A 1 192 ? 11.190 -10.828 -24.521 1.00 81.06 192 THR A CA 1
ATOM 1440 C C . THR A 1 192 ? 12.543 -10.220 -24.906 1.00 81.06 192 THR A C 1
ATOM 1442 O O . THR A 1 192 ? 13.457 -10.164 -24.084 1.00 81.06 192 THR A O 1
ATOM 1445 N N . ARG A 1 193 ? 12.668 -9.649 -26.115 1.00 84.12 193 ARG A N 1
ATOM 1446 C CA . ARG A 1 193 ? 13.870 -8.904 -26.535 1.00 84.12 193 ARG A CA 1
ATOM 1447 C C . ARG A 1 193 ? 14.088 -7.622 -25.722 1.00 84.12 193 ARG A C 1
ATOM 1449 O O . ARG A 1 193 ? 15.227 -7.294 -25.402 1.00 84.12 193 ARG A O 1
ATOM 1456 N N . ALA A 1 194 ? 13.013 -6.916 -25.373 1.00 85.19 194 ALA A N 1
ATOM 1457 C CA . ALA A 1 194 ? 13.037 -5.683 -24.581 1.00 85.19 194 ALA A CA 1
ATOM 1458 C C . ALA A 1 194 ? 12.568 -5.901 -23.127 1.00 85.19 194 ALA A C 1
ATOM 1460 O O . ALA A 1 194 ? 11.964 -5.011 -22.522 1.00 85.19 194 ALA A O 1
ATOM 1461 N N . GLN A 1 195 ? 12.861 -7.080 -22.562 1.00 87.56 195 GLN A N 1
ATOM 1462 C CA . GLN A 1 195 ? 12.325 -7.543 -21.276 1.00 87.56 195 GLN A CA 1
ATOM 1463 C C . GLN A 1 195 ? 12.417 -6.501 -20.154 1.00 87.56 195 GLN A C 1
ATOM 1465 O O . GLN A 1 195 ? 11.435 -6.236 -19.465 1.00 87.56 195 GLN A O 1
ATOM 1470 N N . TRP A 1 196 ? 13.567 -5.841 -20.003 1.00 87.50 196 TRP A N 1
ATOM 1471 C CA . TRP A 1 196 ? 13.808 -4.912 -18.900 1.00 87.50 196 TRP A CA 1
ATOM 1472 C C . TRP A 1 196 ? 12.987 -3.627 -19.005 1.00 87.50 196 TRP A C 1
ATOM 1474 O O . TRP A 1 196 ? 12.509 -3.140 -17.983 1.00 87.50 196 TRP A O 1
ATOM 1484 N N . MET A 1 197 ? 12.757 -3.109 -20.216 1.00 88.00 197 MET A N 1
ATOM 1485 C CA . MET A 1 197 ? 11.881 -1.947 -20.406 1.00 88.00 197 MET A CA 1
ATOM 1486 C C . MET A 1 197 ? 10.439 -2.299 -20.034 1.00 88.00 197 MET A C 1
ATOM 1488 O O . MET A 1 197 ? 9.764 -1.538 -19.338 1.00 88.00 197 MET A O 1
ATOM 1492 N N . TYR A 1 198 ? 9.977 -3.479 -20.453 1.00 89.50 198 TYR A N 1
ATOM 1493 C CA . TYR A 1 198 ? 8.620 -3.934 -20.173 1.00 89.50 198 TYR A CA 1
ATOM 1494 C C . TYR A 1 198 ? 8.391 -4.185 -18.675 1.00 89.50 198 TYR A C 1
ATOM 1496 O O . TYR A 1 198 ? 7.421 -3.674 -18.106 1.00 89.50 198 TYR A O 1
ATOM 1504 N N . ILE A 1 199 ? 9.318 -4.895 -18.019 1.00 91.56 199 ILE A N 1
ATOM 1505 C CA . ILE A 1 199 ? 9.284 -5.159 -16.574 1.00 91.56 199 ILE A CA 1
ATOM 1506 C C . ILE A 1 199 ? 9.232 -3.842 -15.799 1.00 91.56 199 ILE A C 1
ATOM 1508 O O . ILE A 1 199 ? 8.338 -3.647 -14.978 1.00 91.56 199 ILE A O 1
ATOM 1512 N N . VAL A 1 200 ? 10.148 -2.910 -16.084 1.00 92.94 200 VAL A N 1
ATOM 1513 C CA . VAL A 1 200 ? 10.208 -1.627 -15.372 1.00 92.94 200 VAL A CA 1
ATOM 1514 C C . VAL A 1 200 ? 8.945 -0.805 -15.588 1.00 92.94 200 VAL A C 1
ATOM 1516 O O . VAL A 1 200 ? 8.455 -0.205 -14.636 1.00 92.94 200 VAL A O 1
ATOM 1519 N N . THR A 1 201 ? 8.373 -0.812 -16.791 1.00 91.81 201 THR A N 1
ATOM 1520 C CA . THR A 1 201 ? 7.128 -0.087 -17.067 1.00 91.81 201 THR A CA 1
ATOM 1521 C C . THR A 1 201 ? 5.977 -0.618 -16.213 1.00 91.81 201 THR A C 1
ATOM 1523 O O . THR A 1 201 ? 5.309 0.154 -15.523 1.00 91.81 201 THR A O 1
ATOM 1526 N N . CYS A 1 202 ? 5.782 -1.938 -16.183 1.00 92.94 202 CYS A N 1
ATOM 1527 C CA . CYS A 1 202 ? 4.716 -2.563 -15.397 1.00 92.94 202 CYS A CA 1
ATOM 1528 C C . CYS A 1 202 ? 4.923 -2.356 -13.888 1.00 92.94 202 CYS A C 1
ATOM 1530 O O . CYS A 1 202 ? 3.991 -1.998 -13.163 1.00 92.94 202 CYS A O 1
ATOM 1532 N N . SER A 1 203 ? 6.158 -2.520 -13.415 1.00 94.12 203 SER A N 1
ATOM 1533 C CA . SER A 1 203 ? 6.521 -2.316 -12.014 1.00 94.12 203 SER A CA 1
ATOM 1534 C C . SER A 1 203 ? 6.390 -0.854 -11.585 1.00 94.12 203 SER A C 1
ATOM 1536 O O . SER A 1 203 ? 5.850 -0.594 -10.515 1.00 94.12 203 SER A O 1
ATOM 1538 N N . ALA A 1 204 ? 6.798 0.113 -12.411 1.00 94.31 204 ALA A N 1
ATOM 1539 C CA . ALA A 1 204 ? 6.659 1.539 -12.117 1.00 94.31 204 ALA A CA 1
ATOM 1540 C C . ALA A 1 204 ? 5.186 1.970 -12.042 1.00 94.31 204 ALA A C 1
ATOM 1542 O O . ALA A 1 204 ? 4.823 2.748 -11.157 1.00 94.31 204 ALA A O 1
ATOM 1543 N N . LEU A 1 205 ? 4.326 1.433 -12.916 1.00 95.06 205 LEU A N 1
ATOM 1544 C CA . LEU A 1 205 ? 2.883 1.688 -12.876 1.00 95.06 205 LEU A CA 1
ATOM 1545 C C . LEU A 1 205 ? 2.231 1.111 -11.613 1.00 95.06 205 LEU A C 1
ATOM 1547 O O . LEU A 1 205 ? 1.467 1.813 -10.947 1.00 95.06 205 LEU A O 1
ATOM 1551 N N . LEU A 1 206 ? 2.560 -0.126 -11.226 1.00 94.56 206 LEU A N 1
ATOM 1552 C CA . LEU A 1 206 ? 2.058 -0.686 -9.967 1.00 94.56 206 LEU A CA 1
ATOM 1553 C C . LEU A 1 206 ? 2.588 0.073 -8.747 1.00 94.56 206 LEU A C 1
ATOM 1555 O O . LEU A 1 206 ? 1.810 0.401 -7.850 1.00 94.56 206 LEU A O 1
ATOM 1559 N N . CYS A 1 207 ? 3.881 0.402 -8.721 1.00 94.81 207 CYS A N 1
ATOM 1560 C CA . CYS A 1 207 ? 4.481 1.225 -7.674 1.00 94.81 207 CYS A CA 1
ATOM 1561 C C . CYS A 1 207 ? 3.776 2.582 -7.557 1.00 94.81 207 CYS A C 1
ATOM 1563 O O . CYS A 1 207 ? 3.505 3.030 -6.443 1.00 94.81 207 CYS A O 1
ATOM 1565 N N . PHE A 1 208 ? 3.423 3.215 -8.680 1.00 95.69 208 PHE A N 1
ATOM 1566 C CA . PHE A 1 208 ? 2.641 4.449 -8.698 1.00 95.69 208 PHE A CA 1
ATOM 1567 C C . PHE A 1 208 ? 1.276 4.269 -8.033 1.00 95.69 208 PHE A C 1
ATOM 1569 O O . PHE A 1 208 ? 0.964 5.008 -7.099 1.00 95.69 208 PHE A O 1
ATOM 1576 N N . VAL A 1 209 ? 0.489 3.277 -8.458 1.00 94.56 209 VAL A N 1
ATOM 1577 C CA . VAL A 1 209 ? -0.858 3.037 -7.913 1.00 94.56 209 VAL A CA 1
ATOM 1578 C C . VAL A 1 209 ? -0.794 2.745 -6.412 1.00 94.56 209 VAL A C 1
ATOM 1580 O O . VAL A 1 209 ? -1.507 3.365 -5.620 1.00 94.56 209 VAL A O 1
ATOM 1583 N N . VAL A 1 210 ? 0.105 1.851 -5.996 1.00 93.44 210 VAL A N 1
ATOM 1584 C CA . VAL A 1 210 ? 0.265 1.471 -4.588 1.00 93.44 210 VAL A CA 1
ATOM 1585 C C . VAL A 1 210 ? 0.753 2.658 -3.753 1.00 93.44 210 VAL A C 1
ATOM 1587 O O . VAL A 1 210 ? 0.164 2.971 -2.720 1.00 93.44 210 VAL A O 1
ATOM 1590 N N . SER A 1 211 ? 1.772 3.384 -4.215 1.00 92.69 211 SER A N 1
ATOM 1591 C CA . SER A 1 211 ? 2.336 4.533 -3.496 1.00 92.69 211 SER A CA 1
ATOM 1592 C C . SER A 1 211 ? 1.366 5.715 -3.399 1.00 92.69 211 SER A C 1
ATOM 1594 O O . SER A 1 211 ? 1.308 6.398 -2.371 1.00 92.69 211 SER A O 1
ATOM 1596 N N . ALA A 1 212 ? 0.592 5.977 -4.454 1.00 92.81 212 ALA A N 1
ATOM 1597 C CA . ALA A 1 212 ? -0.329 7.106 -4.508 1.00 92.81 212 ALA A CA 1
ATOM 1598 C C . ALA A 1 212 ? -1.579 6.866 -3.655 1.00 92.81 212 ALA A C 1
ATOM 1600 O O . ALA A 1 212 ? -1.984 7.764 -2.914 1.00 92.81 212 ALA A O 1
ATOM 1601 N N . PHE A 1 213 ? -2.158 5.663 -3.704 1.00 92.50 213 PHE A N 1
ATOM 1602 C CA . PHE A 1 213 ? -3.486 5.404 -3.136 1.00 92.50 213 PHE A CA 1
ATOM 1603 C C . PHE A 1 213 ? -3.490 4.563 -1.860 1.00 92.50 213 PHE A C 1
ATOM 1605 O O . PHE A 1 213 ? -4.469 4.619 -1.117 1.00 92.50 213 PHE A O 1
ATOM 1612 N N . TYR A 1 214 ? -2.417 3.829 -1.562 1.00 89.12 214 TYR A N 1
ATOM 1613 C CA . TYR A 1 214 ? -2.376 2.881 -0.445 1.00 89.12 214 TYR A CA 1
ATOM 1614 C C . TYR A 1 214 ? -1.271 3.219 0.569 1.00 89.12 214 TYR A C 1
ATOM 1616 O O . TYR A 1 214 ? -0.420 4.087 0.334 1.00 89.12 214 TYR A O 1
ATOM 1624 N N . ARG A 1 215 ? -1.338 2.579 1.740 1.00 82.06 215 ARG A N 1
ATOM 1625 C CA . ARG A 1 215 ? -0.317 2.606 2.797 1.00 82.06 215 ARG A CA 1
ATOM 1626 C C . ARG A 1 215 ? -0.090 1.218 3.377 1.00 82.06 215 ARG A C 1
ATOM 1628 O O . ARG A 1 215 ? -1.069 0.433 3.368 1.00 82.06 215 ARG A O 1
#

Foldseek 3Di:
DDPPPQLCVLLVHDPPDDPVVLVVSLVVQLVVCVVVVPVVSNVSSVVSSVVVVVVVVVCVVVVVDDDDPCVVVVVVDDPDPPDWDWDADDPVLLVVLVVLLVVLLVVLVPDPCCDCVSLVVQLVSQLVSQLVVLCVVQPQPDDP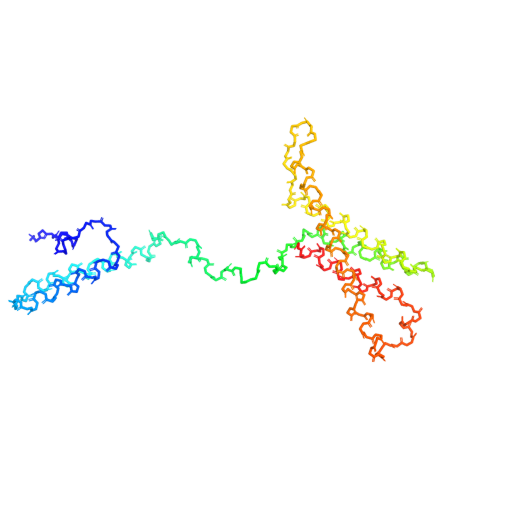DDDDVSSVVSSVVSSCVSSCQLVVLLVVQCVVFPPVCVVVVNDDPVCVVSVNSNSSNSSSVSSSVCSRTTD

Secondary structure (DSSP, 8-state):
------HHHHHT--TT--HHHHHHHHHHHHHHHHHTT-HHHHHHHHHHHHHHHHHHHHHHHTT-S---HHHHTGGG--S-TTSPPB-PPPHHHHHHHHHHHHHHHHHHHH-TT-HHHHHHHHHHHHHHHHHHHHHHHSPPP--SSS--HHHHHHHHHHHHHHHHHHHHHHHHHHIIIIIHHHHTT-S-HHHHHTHHHHHHHHHHHHHHHHHHHB-

Radius of gyration: 33.23 Å; chains: 1; bounding box: 79×37×72 Å